Protein AF-A0A3L7XS50-F1 (afdb_monomer_lite)

Sequence (222 aa):
MFGTPTCVPEECAELVPALRTGHAAILEALQAAGLAAPPYPQQLPAGNPEGTAAARAFVMQGVLKYHGLADWDWRTAYLPSISLNNDAAQTLTWVQFDPRLAADEVTIGGVPASGREQERVVRCLQFVREQAHITSRARVLTRNQLNGSPADGSAKGLGTSASGSAALAMAALTAAFGPQLGAHPRLLTCTARLLAGSGCRSAAGGLALWLSYPGIAHADSY

Structure (mmCIF, N/CA/C/O backbone):
data_AF-A0A3L7XS50-F1
#
_entry.id   AF-A0A3L7XS50-F1
#
loop_
_atom_site.group_PDB
_atom_site.id
_atom_site.type_symbol
_atom_site.label_atom_id
_atom_site.label_alt_id
_atom_site.label_comp_id
_atom_site.label_asym_id
_atom_site.label_entity_id
_atom_site.label_seq_id
_atom_site.pdbx_PDB_ins_code
_atom_site.Cartn_x
_atom_site.Cartn_y
_atom_site.Cartn_z
_atom_site.occupancy
_atom_site.B_iso_or_equiv
_atom_site.auth_seq_id
_atom_site.auth_comp_id
_atom_site.auth_asym_id
_atom_site.auth_atom_id
_atom_site.pdbx_PDB_model_num
ATOM 1 N N . MET A 1 1 ? 8.428 -17.212 2.146 1.00 52.62 1 MET A N 1
ATOM 2 C CA . MET A 1 1 ? 7.212 -16.696 1.475 1.00 52.62 1 MET A CA 1
ATOM 3 C C . MET A 1 1 ? 7.468 -15.392 0.707 1.00 52.62 1 MET A C 1
ATOM 5 O O . MET A 1 1 ? 6.907 -15.229 -0.362 1.00 52.62 1 MET A O 1
ATOM 9 N N . PHE A 1 2 ? 8.337 -14.489 1.187 1.00 61.31 2 PHE A N 1
ATOM 10 C CA . PHE A 1 2 ? 8.569 -13.159 0.585 1.00 61.31 2 PHE A CA 1
ATOM 11 C C . PHE A 1 2 ? 9.098 -13.135 -0.861 1.00 61.31 2 PHE A C 1
ATOM 13 O O . PHE A 1 2 ? 8.760 -12.226 -1.614 1.00 61.31 2 PHE A O 1
ATOM 20 N N . GLY A 1 3 ? 9.908 -14.127 -1.244 1.00 63.16 3 GLY A N 1
ATOM 21 C CA . GLY A 1 3 ? 10.519 -14.231 -2.577 1.00 63.16 3 GLY A CA 1
ATOM 22 C C . GLY A 1 3 ? 9.772 -15.139 -3.557 1.00 63.16 3 GLY A C 1
ATOM 23 O O . GLY A 1 3 ? 10.318 -15.463 -4.606 1.00 63.16 3 GLY A O 1
ATOM 24 N N . THR A 1 4 ? 8.566 -15.607 -3.219 1.00 74.38 4 THR A N 1
ATOM 25 C CA . THR A 1 4 ? 7.801 -16.481 -4.116 1.00 74.38 4 THR A CA 1
ATOM 26 C C . THR A 1 4 ? 7.315 -15.670 -5.328 1.00 74.38 4 THR A C 1
ATOM 28 O O . THR A 1 4 ? 6.664 -14.637 -5.130 1.00 74.38 4 THR A O 1
ATOM 31 N N . PRO A 1 5 ? 7.630 -16.098 -6.568 1.00 82.00 5 PRO A N 1
ATOM 32 C CA . PRO A 1 5 ? 7.114 -15.470 -7.781 1.00 82.00 5 PRO A CA 1
ATOM 33 C C . PRO A 1 5 ? 5.586 -15.417 -7.782 1.00 82.00 5 PRO A C 1
ATOM 35 O O . PRO A 1 5 ? 4.925 -16.337 -7.298 1.00 82.00 5 PRO A O 1
ATOM 38 N N . THR A 1 6 ? 5.035 -14.338 -8.333 1.00 91.06 6 THR A N 1
ATOM 39 C CA . THR A 1 6 ? 3.587 -14.220 -8.557 1.00 91.06 6 THR A CA 1
ATOM 40 C C . THR A 1 6 ? 3.155 -14.994 -9.805 1.00 91.06 6 THR A C 1
ATOM 42 O O . THR A 1 6 ? 3.984 -15.597 -10.493 1.00 91.06 6 THR A O 1
ATOM 45 N N . CYS A 1 7 ? 1.856 -15.016 -10.095 1.00 90.88 7 CYS A N 1
ATOM 46 C CA . CYS A 1 7 ? 1.330 -15.658 -11.291 1.00 90.88 7 CYS A CA 1
ATOM 47 C C . CYS A 1 7 ? 1.870 -15.000 -12.575 1.00 90.88 7 CYS A C 1
ATOM 49 O O . CYS A 1 7 ? 2.076 -13.783 -12.646 1.00 90.88 7 CYS A O 1
ATOM 51 N N . VAL A 1 8 ? 2.076 -15.821 -13.606 1.00 92.69 8 VAL A N 1
ATOM 52 C CA . VAL A 1 8 ? 2.338 -15.383 -14.979 1.00 92.69 8 VAL A CA 1
ATOM 53 C C . VAL A 1 8 ? 1.129 -15.792 -15.821 1.00 92.69 8 VAL A C 1
ATOM 55 O O . VAL A 1 8 ? 0.928 -16.993 -16.001 1.00 92.69 8 VAL A O 1
ATOM 58 N N . PRO A 1 9 ? 0.330 -14.840 -16.335 1.00 92.00 9 PRO A N 1
ATOM 59 C CA . PRO A 1 9 ? -0.713 -15.139 -17.312 1.00 92.00 9 PRO A CA 1
ATOM 60 C C . PRO A 1 9 ? -0.104 -15.803 -18.547 1.00 92.00 9 PRO A C 1
ATOM 62 O O . PRO A 1 9 ? 0.931 -15.348 -19.046 1.00 92.00 9 PRO A O 1
ATOM 65 N N . GLU A 1 10 ? -0.730 -16.878 -19.020 1.00 91.81 10 GLU A N 1
ATOM 66 C CA . GLU A 1 10 ? -0.222 -17.710 -20.115 1.00 91.81 10 GLU A CA 1
ATOM 67 C C . GLU A 1 10 ? 0.015 -16.877 -21.381 1.00 91.81 10 GLU A C 1
ATOM 69 O O . GLU A 1 10 ? 1.072 -16.969 -22.004 1.00 91.81 10 GLU A O 1
ATOM 74 N N . GLU A 1 11 ? -0.901 -15.952 -21.674 1.00 89.94 11 GLU A N 1
ATOM 75 C CA . GLU A 1 11 ? -0.835 -15.039 -22.815 1.00 89.94 11 GLU A CA 1
ATOM 76 C C . GLU A 1 11 ? 0.380 -14.093 -22.805 1.00 89.94 11 GLU A C 1
ATOM 78 O O . GLU A 1 11 ? 0.722 -13.510 -23.832 1.00 89.94 11 GLU A O 1
ATOM 83 N N . CYS A 1 12 ? 1.037 -13.918 -21.655 1.00 89.38 12 CYS A N 1
ATOM 84 C CA . CYS A 1 12 ? 2.185 -13.027 -21.497 1.00 89.38 12 CYS A CA 1
ATOM 85 C C . CYS A 1 12 ? 3.507 -13.772 -21.281 1.00 89.38 12 CYS A C 1
ATOM 87 O O . CYS A 1 12 ? 4.544 -13.115 -21.165 1.00 89.38 12 CYS A O 1
ATOM 89 N N . ALA A 1 13 ? 3.502 -15.108 -21.218 1.00 92.50 13 ALA A N 1
ATOM 90 C CA . ALA A 1 13 ? 4.673 -15.901 -20.842 1.00 92.50 13 ALA A CA 1
ATOM 91 C C . ALA A 1 13 ? 5.896 -15.627 -21.737 1.00 92.50 13 ALA A C 1
ATOM 93 O O . ALA A 1 13 ? 7.013 -15.495 -21.234 1.00 92.50 13 ALA A O 1
ATOM 94 N N . GLU A 1 14 ? 5.683 -15.448 -23.043 1.00 95.19 14 GLU A N 1
ATOM 95 C CA . GLU A 1 14 ? 6.750 -15.167 -24.015 1.00 95.19 14 GLU A CA 1
ATOM 96 C C . GLU A 1 14 ? 7.391 -13.778 -23.843 1.00 95.19 14 GLU A C 1
ATOM 98 O O . GLU A 1 14 ? 8.556 -13.583 -24.186 1.00 95.19 14 GLU A O 1
ATOM 103 N N . LEU A 1 15 ? 6.667 -12.810 -23.268 1.00 92.88 15 LEU A N 1
ATOM 104 C CA . LEU A 1 15 ? 7.164 -11.444 -23.046 1.00 92.88 15 LEU A CA 1
ATOM 105 C C . LEU A 1 15 ? 8.021 -11.334 -21.781 1.00 92.88 15 LEU A C 1
ATOM 107 O O . LEU A 1 15 ? 8.833 -10.414 -21.645 1.00 92.88 15 LEU A O 1
ATOM 111 N N . VAL A 1 16 ? 7.849 -12.263 -20.839 1.00 94.88 16 VAL A N 1
ATOM 112 C CA . VAL A 1 16 ? 8.473 -12.207 -19.514 1.00 94.88 16 VAL A CA 1
ATOM 113 C C . VAL A 1 16 ? 10.006 -12.117 -19.564 1.00 94.88 16 VAL A C 1
ATOM 115 O O . VAL A 1 16 ? 10.542 -11.291 -18.824 1.00 94.88 16 VAL A O 1
ATOM 118 N N . PRO A 1 17 ? 10.746 -12.874 -20.402 1.00 96.69 17 PRO A N 1
ATOM 119 C CA . PRO A 1 17 ? 12.200 -12.727 -20.494 1.00 96.69 17 PRO A CA 1
ATOM 120 C C . PRO A 1 17 ? 12.638 -11.295 -20.832 1.00 96.69 17 PRO A C 1
ATOM 122 O O . PRO A 1 17 ? 13.479 -10.734 -20.131 1.00 96.69 17 PRO A O 1
ATOM 125 N N . ALA A 1 18 ? 12.009 -10.666 -21.831 1.00 96.88 18 ALA A N 1
ATOM 126 C CA . ALA A 1 18 ? 12.317 -9.292 -22.226 1.00 96.88 18 ALA A CA 1
ATOM 127 C C . ALA A 1 18 ? 11.968 -8.281 -21.119 1.00 96.88 18 ALA A C 1
ATOM 129 O O . ALA A 1 18 ? 12.746 -7.366 -20.840 1.00 96.88 18 ALA A O 1
ATOM 130 N N . LEU A 1 19 ? 10.833 -8.472 -20.437 1.00 96.25 19 LEU A N 1
ATOM 131 C CA . LEU A 1 19 ? 10.428 -7.627 -19.310 1.00 96.25 19 LEU A CA 1
ATOM 132 C C . LEU A 1 19 ? 11.388 -7.746 -18.117 1.00 96.25 19 LEU A C 1
ATOM 134 O O . LEU A 1 19 ? 11.694 -6.735 -17.486 1.00 96.25 19 LEU A O 1
ATOM 138 N N . ARG A 1 20 ? 11.916 -8.945 -17.832 1.00 96.25 20 ARG A N 1
ATOM 139 C CA . ARG A 1 20 ? 12.948 -9.141 -16.798 1.00 96.25 20 ARG A CA 1
ATOM 140 C C . ARG A 1 20 ? 14.247 -8.424 -17.155 1.00 96.25 20 ARG A C 1
ATOM 142 O O . ARG A 1 20 ? 14.822 -7.770 -16.289 1.00 96.25 20 ARG A O 1
ATOM 149 N N . THR A 1 21 ? 14.686 -8.499 -18.413 1.00 97.75 21 THR A N 1
ATOM 150 C CA . THR A 1 21 ? 15.859 -7.750 -18.890 1.00 97.75 21 THR A CA 1
ATOM 151 C C . THR A 1 21 ? 15.653 -6.243 -18.729 1.00 97.75 21 THR A C 1
ATOM 153 O O . THR A 1 21 ? 16.515 -5.565 -18.173 1.00 97.75 21 THR A O 1
ATOM 156 N N . GLY A 1 22 ? 14.490 -5.721 -19.133 1.00 97.50 22 GLY A N 1
ATOM 157 C CA . GLY A 1 22 ? 14.147 -4.310 -18.943 1.00 97.50 22 GLY A CA 1
ATOM 158 C C . GLY A 1 22 ? 14.106 -3.899 -17.468 1.00 97.50 22 GLY A C 1
ATOM 159 O O . GLY A 1 22 ? 14.628 -2.850 -17.103 1.00 97.50 22 GLY A O 1
ATOM 160 N N . HIS A 1 23 ? 13.548 -4.743 -16.599 1.00 96.88 23 HIS A N 1
ATOM 161 C CA . HIS A 1 23 ? 13.536 -4.516 -15.154 1.00 96.88 23 HIS A CA 1
ATOM 162 C C . HIS A 1 23 ? 14.953 -4.431 -14.565 1.00 96.88 23 HIS A C 1
ATOM 164 O O . HIS A 1 23 ? 15.234 -3.513 -13.797 1.00 96.88 23 HIS A O 1
ATOM 170 N N . ALA A 1 24 ? 15.855 -5.341 -14.948 1.00 96.94 24 ALA A N 1
ATOM 171 C CA . ALA A 1 24 ? 17.248 -5.310 -14.504 1.00 96.94 24 ALA A CA 1
ATOM 172 C C . ALA A 1 24 ? 17.962 -4.022 -14.951 1.00 96.94 24 ALA A C 1
ATOM 174 O O . ALA A 1 24 ? 18.617 -3.378 -14.135 1.00 96.94 24 ALA A O 1
ATOM 175 N N . ALA A 1 25 ? 17.755 -3.595 -16.201 1.00 97.75 25 ALA A N 1
ATOM 176 C CA . ALA A 1 25 ? 18.313 -2.345 -16.716 1.00 97.75 25 ALA A CA 1
ATOM 177 C C . ALA A 1 25 ? 17.786 -1.107 -15.964 1.00 97.75 25 ALA A C 1
ATOM 179 O O . ALA A 1 25 ? 18.542 -0.179 -15.682 1.00 97.75 25 ALA A O 1
ATOM 180 N N . ILE A 1 26 ? 16.499 -1.094 -15.590 1.00 96.50 26 ILE A N 1
ATOM 181 C CA . ILE A 1 26 ? 15.924 -0.026 -14.757 1.00 96.50 26 ILE A CA 1
ATOM 182 C C . ILE A 1 26 ? 16.601 0.005 -13.382 1.00 96.50 26 ILE A C 1
ATOM 184 O O . ILE A 1 26 ? 16.973 1.080 -12.916 1.00 96.50 26 ILE A O 1
ATOM 188 N N . LEU A 1 27 ? 16.772 -1.149 -12.730 1.00 95.75 27 LEU A N 1
ATOM 189 C CA . LEU A 1 27 ? 17.430 -1.225 -11.423 1.00 95.75 27 LEU A CA 1
ATOM 190 C C . LEU A 1 27 ? 18.886 -0.753 -11.478 1.00 95.75 27 LEU A C 1
ATOM 192 O O . LEU A 1 27 ? 19.305 0.006 -10.606 1.00 95.75 27 LEU A O 1
ATOM 196 N N . GLU A 1 28 ? 19.631 -1.151 -12.509 1.00 96.38 28 GLU A N 1
ATOM 197 C CA . GLU A 1 28 ? 21.007 -0.703 -12.732 1.00 96.38 28 GLU A CA 1
ATOM 198 C C . GLU A 1 28 ? 21.074 0.820 -12.918 1.00 96.38 28 GLU A C 1
ATOM 200 O O . GLU A 1 28 ? 21.876 1.489 -12.266 1.00 96.38 28 GLU A O 1
ATOM 205 N N . ALA A 1 29 ? 20.175 1.392 -13.727 1.00 96.81 29 ALA A N 1
ATOM 206 C CA . ALA A 1 29 ? 20.100 2.836 -13.936 1.00 96.81 29 ALA A CA 1
ATOM 207 C C . ALA A 1 29 ? 19.758 3.600 -12.644 1.00 96.81 29 ALA A C 1
ATOM 209 O O . ALA A 1 29 ? 20.367 4.629 -12.349 1.00 96.81 29 ALA A O 1
ATOM 210 N N . LEU A 1 30 ? 18.813 3.090 -11.846 1.00 95.31 30 LEU A N 1
ATOM 211 C CA . LEU A 1 30 ? 18.472 3.669 -10.544 1.00 95.31 30 LEU A CA 1
ATOM 212 C C . LEU A 1 30 ? 19.658 3.604 -9.576 1.00 95.31 30 LEU A C 1
ATOM 214 O O . LEU A 1 30 ? 19.948 4.589 -8.899 1.00 95.31 30 LEU A O 1
ATOM 218 N N . GLN A 1 31 ? 20.371 2.478 -9.532 1.00 94.62 31 GLN A N 1
ATOM 219 C CA . GLN A 1 31 ? 21.550 2.312 -8.686 1.00 94.62 31 GLN A CA 1
ATOM 220 C C . GLN A 1 31 ? 22.682 3.259 -9.097 1.00 94.62 31 GLN A C 1
ATOM 222 O O . GLN A 1 31 ? 23.259 3.918 -8.233 1.00 94.62 31 GLN A O 1
ATOM 227 N N . ALA A 1 32 ? 22.960 3.380 -10.398 1.00 96.75 32 ALA A N 1
ATOM 228 C CA . ALA A 1 32 ? 23.942 4.323 -10.930 1.00 96.75 32 ALA A CA 1
ATOM 229 C C . ALA A 1 32 ? 23.587 5.785 -10.597 1.00 96.75 32 ALA A C 1
ATOM 231 O O . ALA A 1 32 ? 24.478 6.606 -10.389 1.00 96.75 32 ALA A O 1
ATOM 232 N N . ALA A 1 33 ? 22.292 6.098 -10.486 1.00 96.25 33 ALA A N 1
ATOM 233 C CA . ALA A 1 33 ? 21.787 7.403 -10.064 1.00 96.25 33 ALA A CA 1
ATOM 234 C C . ALA A 1 33 ? 21.706 7.591 -8.532 1.00 96.25 33 ALA A C 1
ATOM 236 O O . ALA A 1 33 ? 21.259 8.640 -8.071 1.00 96.25 33 ALA A O 1
ATOM 237 N N . GLY A 1 34 ? 22.100 6.596 -7.726 1.00 95.19 34 GLY A N 1
ATOM 238 C CA . GLY A 1 34 ? 22.014 6.655 -6.261 1.00 95.19 34 GLY A CA 1
ATOM 239 C C . GLY A 1 34 ? 20.591 6.523 -5.695 1.00 95.19 34 GLY A C 1
ATOM 240 O O . GLY A 1 34 ? 20.356 6.842 -4.532 1.00 95.19 34 GLY A O 1
ATOM 241 N N . LEU A 1 35 ? 19.634 6.043 -6.493 1.00 91.06 35 LEU A N 1
ATOM 242 C CA . LEU A 1 35 ? 18.220 5.886 -6.141 1.00 91.06 35 LEU A CA 1
ATOM 243 C C . LEU A 1 35 ? 17.914 4.438 -5.723 1.00 91.06 35 LEU A C 1
ATOM 245 O O . LEU A 1 35 ? 17.183 3.716 -6.400 1.00 91.06 35 LEU A O 1
ATOM 249 N N . ALA A 1 36 ? 18.481 3.994 -4.600 1.00 85.19 36 ALA A N 1
ATOM 250 C CA . ALA A 1 36 ? 18.274 2.640 -4.082 1.00 85.19 36 ALA A CA 1
ATOM 251 C C . ALA A 1 36 ? 17.309 2.616 -2.883 1.00 85.19 36 ALA A C 1
ATOM 253 O O . ALA A 1 36 ? 17.494 3.333 -1.902 1.00 85.19 36 ALA A O 1
ATOM 254 N N . ALA A 1 37 ? 16.298 1.741 -2.933 1.00 86.06 37 ALA A N 1
ATOM 255 C CA . ALA A 1 37 ? 15.422 1.465 -1.794 1.00 86.06 37 ALA A CA 1
ATOM 256 C C . ALA A 1 37 ? 16.010 0.348 -0.910 1.00 86.06 37 ALA A C 1
ATOM 258 O O . ALA A 1 37 ? 16.492 -0.651 -1.467 1.00 86.06 37 ALA A O 1
ATOM 259 N N . PRO A 1 38 ? 15.905 0.443 0.434 1.00 92.31 38 PRO A N 1
ATOM 260 C CA . PRO A 1 38 ? 16.377 -0.606 1.339 1.00 92.31 38 PRO A CA 1
ATOM 261 C C . PRO A 1 38 ? 15.694 -1.941 1.017 1.00 92.31 38 PRO A C 1
ATOM 263 O O . PRO A 1 38 ? 14.547 -1.926 0.561 1.00 92.31 38 PRO A O 1
ATOM 266 N N . PRO A 1 39 ? 16.365 -3.087 1.221 1.00 94.25 39 PRO A N 1
ATOM 267 C CA . PRO A 1 39 ? 15.800 -4.396 0.907 1.00 94.25 39 PRO A CA 1
ATOM 268 C C . PRO A 1 39 ? 14.514 -4.660 1.696 1.00 94.25 39 PRO A C 1
ATOM 270 O O . PRO A 1 39 ? 14.271 -4.069 2.747 1.00 94.25 39 PRO A O 1
ATOM 273 N N . TYR A 1 40 ? 13.676 -5.563 1.187 1.00 95.50 40 TYR A N 1
ATOM 274 C CA . TYR A 1 40 ? 12.473 -5.975 1.906 1.00 95.50 40 TYR A CA 1
ATOM 275 C C . TYR A 1 40 ? 12.871 -6.701 3.210 1.00 95.50 40 TYR A C 1
ATOM 277 O O . TYR A 1 40 ? 13.767 -7.557 3.156 1.00 95.50 40 TYR A O 1
ATOM 285 N N . PRO A 1 41 ? 12.240 -6.400 4.365 1.00 94.69 41 PRO A N 1
ATOM 286 C CA . PRO A 1 41 ? 12.579 -7.041 5.634 1.00 94.69 41 PRO A CA 1
ATOM 287 C C . PRO A 1 41 ? 12.438 -8.563 5.556 1.00 94.69 41 PRO A C 1
ATOM 289 O O . PRO A 1 41 ? 11.399 -9.075 5.152 1.00 94.69 41 PRO A O 1
ATOM 292 N N . GLN A 1 42 ? 13.476 -9.297 5.955 1.00 91.56 42 GLN A N 1
ATOM 293 C CA . GLN A 1 42 ? 13.441 -10.768 5.961 1.00 91.56 42 GLN A CA 1
ATOM 294 C C . GLN A 1 42 ? 12.747 -11.339 7.202 1.00 91.56 42 GLN A C 1
ATOM 296 O O . GLN A 1 42 ? 12.319 -12.491 7.202 1.00 91.56 42 GLN A O 1
ATOM 301 N N . GLN A 1 43 ? 12.658 -10.537 8.262 1.00 91.31 43 GLN A N 1
ATOM 302 C CA . GLN A 1 43 ? 12.044 -10.884 9.536 1.00 91.31 43 GLN A CA 1
ATOM 303 C C . GLN A 1 43 ? 11.292 -9.664 10.062 1.00 91.31 43 GLN A C 1
ATOM 305 O O . GLN A 1 43 ? 11.757 -8.531 9.918 1.00 91.31 43 GLN A O 1
ATOM 310 N N . LEU A 1 44 ? 10.140 -9.911 10.675 1.00 95.31 44 LEU A N 1
ATOM 311 C CA . LEU A 1 44 ? 9.333 -8.908 11.357 1.00 95.31 44 LEU A CA 1
ATOM 312 C C . LEU A 1 44 ? 9.125 -9.364 12.807 1.00 95.31 44 LEU A C 1
ATOM 314 O O . LEU A 1 44 ? 9.051 -10.571 13.055 1.00 95.31 44 LEU A O 1
ATOM 318 N N . PRO A 1 45 ? 9.083 -8.437 13.776 1.00 95.25 45 PRO A N 1
ATOM 319 C CA . PRO A 1 45 ? 8.775 -8.786 15.156 1.00 95.25 45 PRO A CA 1
ATOM 320 C C . PRO A 1 45 ? 7.321 -9.264 15.272 1.00 95.25 45 PRO A C 1
ATOM 322 O O . PRO A 1 45 ? 6.497 -8.978 14.405 1.00 95.25 45 PRO A O 1
ATOM 325 N N . ALA A 1 46 ? 6.985 -9.940 16.372 1.00 95.19 46 ALA A N 1
ATOM 326 C CA . ALA A 1 46 ? 5.584 -10.183 16.707 1.00 95.19 46 ALA A CA 1
ATOM 327 C C . ALA A 1 46 ? 4.840 -8.842 16.820 1.00 95.19 46 ALA A C 1
ATOM 329 O O . ALA A 1 46 ? 5.360 -7.883 17.398 1.00 95.19 46 ALA A O 1
ATOM 330 N N . GLY A 1 47 ? 3.646 -8.769 16.239 1.00 97.25 47 GLY A N 1
ATOM 331 C CA . GLY A 1 47 ? 2.866 -7.540 16.230 1.00 97.25 47 GLY A CA 1
ATOM 332 C C . GLY A 1 47 ? 2.063 -7.327 17.509 1.00 97.25 47 GLY A C 1
ATOM 333 O O . GLY A 1 47 ? 1.797 -8.252 18.274 1.00 97.25 47 GLY A O 1
ATOM 334 N N . ASN A 1 48 ? 1.640 -6.085 17.718 1.00 98.25 48 ASN A N 1
ATOM 335 C CA . ASN A 1 48 ? 0.749 -5.699 18.800 1.00 98.25 48 ASN A CA 1
ATOM 336 C C . ASN A 1 48 ? -0.713 -6.039 18.434 1.00 98.25 48 ASN A C 1
ATOM 338 O O . ASN A 1 48 ? -1.277 -5.387 17.548 1.00 98.25 48 ASN A O 1
ATOM 342 N N . PRO A 1 49 ? -1.364 -7.006 19.113 1.00 98.19 49 PRO A N 1
ATOM 343 C CA . PRO A 1 49 ? -2.737 -7.395 18.802 1.00 98.19 49 PRO A CA 1
ATOM 344 C C . PRO A 1 49 ? -3.778 -6.337 19.201 1.00 98.19 49 PRO A C 1
ATOM 346 O O . PRO A 1 49 ? -4.931 -6.464 18.798 1.00 98.19 49 PRO A O 1
ATOM 349 N N . GLU A 1 50 ? -3.383 -5.309 19.955 1.00 98.62 50 GLU A N 1
ATOM 350 C CA . GLU A 1 50 ? -4.219 -4.195 20.428 1.00 98.62 50 GLU A CA 1
ATOM 351 C C . GLU A 1 50 ? -3.719 -2.833 19.906 1.00 98.62 50 GLU A C 1
ATOM 353 O O . GLU A 1 50 ? -4.087 -1.765 20.404 1.00 98.62 50 GLU A O 1
ATOM 358 N N . GLY A 1 51 ? -2.822 -2.859 18.915 1.00 98.62 51 GLY A N 1
ATOM 359 C CA . GLY A 1 51 ? -2.166 -1.672 18.391 1.00 98.62 51 GLY A CA 1
ATOM 360 C C . GLY A 1 51 ? -3.121 -0.706 17.695 1.00 98.62 51 GLY A C 1
ATOM 361 O O . GLY A 1 51 ? -4.105 -1.108 17.071 1.00 98.62 51 GLY A O 1
ATOM 362 N N . THR A 1 52 ? -2.807 0.587 17.769 1.00 98.81 52 THR A N 1
ATOM 363 C CA . THR A 1 52 ? -3.608 1.664 17.176 1.00 98.81 52 THR A CA 1
ATOM 364 C C . THR A 1 52 ? -2.713 2.699 16.514 1.00 98.81 52 THR A C 1
ATOM 366 O O . THR A 1 52 ? -1.675 3.076 17.060 1.00 98.81 52 THR A O 1
ATOM 369 N N . ALA A 1 53 ? -3.099 3.155 15.327 1.00 98.88 53 ALA A N 1
ATOM 370 C CA . ALA A 1 53 ? -2.382 4.201 14.614 1.00 98.88 53 ALA A CA 1
ATOM 371 C C . ALA A 1 53 ? -3.284 4.914 13.606 1.00 98.88 53 ALA A C 1
ATOM 373 O O . ALA A 1 53 ? -4.275 4.369 13.118 1.00 98.88 53 ALA A O 1
ATOM 374 N N . ALA A 1 54 ? -2.904 6.141 13.259 1.00 98.69 54 ALA A N 1
ATOM 375 C CA . ALA A 1 54 ? -3.490 6.884 12.156 1.00 98.69 54 ALA A CA 1
ATOM 376 C C . ALA A 1 54 ? -2.402 7.301 11.169 1.00 98.69 54 ALA A C 1
ATOM 378 O O . ALA A 1 54 ? -1.277 7.605 11.562 1.00 98.69 54 ALA A O 1
ATOM 379 N N . ALA A 1 55 ? -2.755 7.345 9.890 1.00 98.56 55 ALA A N 1
ATOM 380 C CA . ALA A 1 55 ? -1.869 7.782 8.829 1.00 98.56 55 ALA A CA 1
ATOM 381 C C . ALA A 1 55 ? -2.603 8.655 7.814 1.00 98.56 55 ALA A C 1
ATOM 383 O O . ALA A 1 55 ? -3.822 8.572 7.624 1.00 98.56 55 ALA A O 1
ATOM 384 N N . ARG A 1 56 ? -1.810 9.485 7.138 1.00 97.44 56 ARG A N 1
ATOM 385 C CA . ARG A 1 56 ? -2.229 10.327 6.025 1.00 97.44 56 ARG A CA 1
ATOM 386 C C . ARG A 1 56 ? -1.453 9.926 4.781 1.00 97.44 56 ARG A C 1
ATOM 388 O O . ARG A 1 56 ? -0.236 9.790 4.848 1.00 97.44 56 ARG A O 1
ATOM 395 N N . ALA A 1 57 ? -2.137 9.856 3.646 1.00 97.44 57 ALA A N 1
ATOM 396 C CA . ALA A 1 57 ? -1.488 9.779 2.343 1.00 97.44 57 ALA A CA 1
ATOM 397 C C . ALA A 1 57 ? -2.158 10.708 1.330 1.00 97.44 57 ALA A C 1
ATOM 399 O O . ALA A 1 57 ? -3.337 11.043 1.455 1.00 97.44 57 ALA A O 1
ATOM 400 N N . PHE A 1 58 ? -1.388 11.109 0.325 1.00 96.12 58 PHE A N 1
ATOM 401 C CA . PHE A 1 58 ? -1.797 12.049 -0.714 1.00 96.12 58 PHE A CA 1
ATOM 402 C C . PHE A 1 58 ? -2.124 11.331 -2.016 1.00 96.12 58 PHE A C 1
ATOM 404 O O . PHE A 1 58 ? -1.595 10.251 -2.295 1.00 96.12 58 PHE A O 1
ATOM 411 N N . VAL A 1 59 ? -3.010 11.917 -2.815 1.00 95.81 59 VAL A N 1
ATOM 412 C CA . VAL A 1 59 ? -3.345 11.358 -4.125 1.00 95.81 59 VAL A CA 1
ATOM 413 C C . VAL A 1 59 ? -2.171 11.447 -5.103 1.00 95.81 59 VAL A C 1
ATOM 415 O O . VAL A 1 59 ? -1.192 12.157 -4.879 1.00 95.81 59 VAL A O 1
ATOM 418 N N . MET A 1 60 ? -2.267 10.700 -6.204 1.00 95.31 60 MET A N 1
ATOM 419 C CA . MET A 1 60 ? -1.257 10.677 -7.260 1.00 95.31 60 MET A CA 1
ATOM 420 C C . MET A 1 60 ? -1.899 10.679 -8.643 1.00 95.31 60 MET A C 1
ATOM 422 O O . MET A 1 60 ? -2.997 10.147 -8.825 1.00 95.31 60 MET A O 1
ATOM 426 N N . GLN A 1 61 ? -1.177 11.236 -9.615 1.00 94.50 61 GLN A N 1
ATOM 427 C CA . GLN A 1 61 ? -1.544 11.244 -11.025 1.00 94.50 61 GLN A CA 1
ATOM 428 C C . GLN A 1 61 ? -0.536 10.431 -11.837 1.00 94.50 61 GLN A C 1
ATOM 430 O O . GLN A 1 61 ? 0.670 10.657 -11.757 1.00 94.50 61 GLN A O 1
ATOM 435 N N . GLY A 1 62 ? -1.025 9.476 -12.630 1.00 93.69 62 GLY A N 1
ATOM 436 C CA . GLY A 1 62 ? -0.178 8.651 -13.493 1.00 93.69 62 GLY A CA 1
ATOM 437 C C . GLY A 1 62 ? 0.403 9.446 -14.664 1.00 93.69 62 GLY A C 1
ATOM 438 O O . GLY A 1 62 ? -0.353 10.025 -15.439 1.00 93.69 62 GLY A O 1
ATOM 439 N N . VAL A 1 63 ? 1.728 9.415 -14.802 1.00 96.00 63 VAL A N 1
ATOM 440 C CA . VAL A 1 63 ? 2.489 9.926 -15.954 1.00 96.00 63 VAL A CA 1
ATOM 441 C C . VAL A 1 63 ? 2.669 8.809 -16.983 1.00 96.00 63 VAL A C 1
ATOM 443 O O . VAL A 1 63 ? 2.297 8.961 -18.141 1.00 96.00 63 VAL A O 1
ATOM 446 N N . LEU A 1 64 ? 3.153 7.648 -16.529 1.00 96.69 64 LEU A N 1
ATOM 447 C CA . LEU A 1 64 ? 3.198 6.402 -17.296 1.00 96.69 64 LEU A CA 1
ATOM 448 C C . LEU A 1 64 ? 2.224 5.412 -16.655 1.00 96.69 64 LEU A C 1
ATOM 450 O O . LEU A 1 64 ? 2.292 5.171 -15.450 1.00 96.69 64 LEU A O 1
ATOM 454 N N . LYS A 1 65 ? 1.294 4.856 -17.434 1.00 91.88 65 LYS A N 1
ATOM 455 C CA . LYS A 1 65 ? 0.226 3.981 -16.922 1.00 91.88 65 LYS A CA 1
ATOM 456 C C . LYS A 1 65 ? 0.694 2.525 -16.831 1.00 91.88 65 LYS A C 1
ATOM 458 O O . LYS A 1 65 ? 1.465 2.071 -17.658 1.00 91.88 65 LYS A O 1
ATOM 463 N N . TYR A 1 66 ? 0.169 1.786 -15.851 1.00 88.00 66 TYR A N 1
ATOM 464 C CA . TYR A 1 66 ? 0.536 0.379 -15.603 1.00 88.00 66 TYR A CA 1
ATOM 465 C C . TYR A 1 66 ? -0.274 -0.649 -16.419 1.00 88.00 66 TYR A C 1
ATOM 467 O O . TYR A 1 66 ? 0.009 -1.836 -16.348 1.00 88.00 66 TYR A O 1
ATOM 475 N N . HIS A 1 67 ? -1.303 -0.207 -17.157 1.00 87.12 67 HIS A N 1
ATOM 476 C CA . HIS A 1 67 ? -2.090 -1.015 -18.107 1.00 87.12 67 HIS A CA 1
ATOM 477 C C . HIS A 1 67 ? -2.635 -2.371 -17.600 1.00 87.12 67 HIS A C 1
ATOM 479 O O . HIS A 1 67 ? -2.767 -3.314 -18.369 1.00 87.12 67 HIS A O 1
ATOM 485 N N . GLY A 1 68 ? -3.051 -2.452 -16.332 1.00 92.00 68 GLY A N 1
ATOM 486 C CA . GLY A 1 68 ? -3.742 -3.629 -15.784 1.00 92.00 68 GLY A CA 1
ATOM 487 C C . GLY A 1 68 ? -2.871 -4.502 -14.880 1.00 92.00 68 GLY A C 1
ATOM 488 O O . GLY A 1 68 ? -1.680 -4.254 -14.703 1.00 92.00 68 GLY A O 1
ATOM 489 N N . LEU A 1 69 ? -3.500 -5.490 -14.243 1.00 95.31 69 LEU A N 1
ATOM 490 C CA . LEU A 1 69 ? -2.850 -6.384 -13.281 1.00 95.31 69 LEU A CA 1
ATOM 491 C C . LEU A 1 69 ? -2.578 -7.746 -13.923 1.00 95.31 69 LEU A C 1
ATOM 493 O O . LEU A 1 69 ? -3.483 -8.310 -14.533 1.00 95.31 69 LEU A O 1
ATOM 497 N N . ALA A 1 70 ? -1.355 -8.244 -13.751 1.00 95.25 70 ALA A N 1
ATOM 498 C CA . ALA A 1 70 ? -0.934 -9.582 -14.160 1.00 95.25 70 ALA A CA 1
ATOM 499 C C . ALA A 1 70 ? -1.315 -10.636 -13.110 1.00 95.25 70 ALA A C 1
ATOM 501 O O . ALA A 1 70 ? -1.712 -11.742 -13.451 1.00 95.25 70 ALA A O 1
ATOM 502 N N . ASP A 1 71 ? -1.256 -10.273 -11.829 1.00 95.56 71 ASP A N 1
ATOM 503 C CA . ASP A 1 71 ? -1.714 -11.108 -10.721 1.00 95.56 71 ASP A CA 1
ATOM 504 C C . ASP A 1 71 ? -2.697 -10.288 -9.880 1.00 95.56 71 ASP A C 1
ATOM 506 O O . ASP A 1 71 ? -2.346 -9.231 -9.352 1.00 95.56 71 ASP A O 1
ATOM 510 N N . TRP A 1 72 ? -3.947 -10.736 -9.771 1.00 93.31 72 TRP A N 1
ATOM 511 C CA . TRP A 1 72 ? -4.978 -10.031 -9.000 1.00 93.31 72 TRP A CA 1
ATOM 512 C C . TRP A 1 72 ? -4.848 -10.230 -7.495 1.00 93.31 72 TRP A C 1
ATOM 514 O O . TRP A 1 72 ? -5.351 -9.400 -6.730 1.00 93.31 72 TRP A O 1
ATOM 524 N N . ASP A 1 73 ? -4.159 -11.286 -7.076 1.00 92.69 73 ASP A N 1
ATOM 525 C CA . ASP A 1 73 ? -3.976 -11.610 -5.679 1.00 92.69 73 ASP A CA 1
ATOM 526 C C . ASP A 1 73 ? -2.887 -10.768 -5.030 1.00 92.69 73 ASP A C 1
ATOM 528 O O . ASP A 1 73 ? -3.086 -10.145 -3.981 1.00 92.69 73 ASP A O 1
ATOM 532 N N . TRP A 1 74 ? -1.753 -10.676 -5.710 1.00 95.50 74 TRP A N 1
ATOM 533 C CA . TRP A 1 74 ? -0.625 -9.850 -5.303 1.00 95.50 74 TRP A CA 1
ATOM 534 C C . TRP A 1 74 ? -0.649 -8.456 -5.914 1.00 95.50 74 TRP A C 1
ATOM 536 O O . TRP A 1 74 ? 0.177 -7.613 -5.548 1.00 95.50 74 TRP A O 1
ATOM 546 N N . ARG A 1 75 ? -1.585 -8.205 -6.834 1.00 96.31 75 ARG A N 1
ATOM 547 C CA . ARG A 1 75 ? -1.793 -6.931 -7.537 1.00 96.31 75 ARG A CA 1
ATOM 548 C C . ARG A 1 75 ? -0.531 -6.421 -8.214 1.00 96.31 75 ARG A C 1
ATOM 550 O O . ARG A 1 75 ? -0.275 -5.218 -8.205 1.00 96.31 75 ARG A O 1
ATOM 557 N N . THR A 1 76 ? 0.259 -7.333 -8.776 1.00 96.94 76 THR A N 1
ATOM 558 C CA . THR A 1 76 ? 1.387 -6.995 -9.650 1.00 96.94 76 THR A CA 1
ATOM 559 C C . THR A 1 76 ? 0.851 -6.604 -11.026 1.00 96.94 76 THR A C 1
ATOM 561 O O . THR A 1 76 ? -0.183 -7.106 -11.471 1.00 96.94 76 THR A O 1
ATOM 564 N N . ALA A 1 77 ? 1.493 -5.635 -11.672 1.00 96.69 77 ALA A N 1
ATOM 565 C CA . ALA A 1 77 ? 1.100 -5.134 -12.982 1.00 96.69 77 ALA A CA 1
ATOM 566 C C . ALA A 1 77 ? 1.871 -5.820 -14.106 1.00 96.69 77 ALA A C 1
ATOM 568 O O . ALA A 1 77 ? 2.946 -6.383 -13.904 1.00 96.69 77 ALA A O 1
ATOM 569 N N . TYR A 1 78 ? 1.326 -5.708 -15.315 1.00 95.81 78 TYR A N 1
ATOM 570 C CA . TYR A 1 78 ? 2.022 -6.132 -16.526 1.00 95.81 78 TYR A CA 1
ATOM 571 C C . TYR A 1 78 ? 3.281 -5.305 -16.795 1.00 95.81 78 TYR A C 1
ATOM 573 O O . TYR A 1 78 ? 4.268 -5.836 -17.294 1.00 95.81 78 TYR A O 1
ATOM 581 N N . LEU A 1 79 ? 3.241 -4.008 -16.480 1.00 95.94 79 LEU A N 1
ATOM 582 C CA . LEU A 1 79 ? 4.286 -3.053 -16.833 1.00 95.94 79 LEU A CA 1
ATOM 583 C C . LEU A 1 79 ? 4.610 -2.118 -15.660 1.00 95.94 79 LEU A C 1
ATOM 585 O O . LEU A 1 79 ? 3.728 -1.823 -14.839 1.00 95.94 79 LEU A O 1
ATOM 589 N N . PRO A 1 80 ? 5.848 -1.590 -15.596 1.00 97.00 80 PRO A N 1
ATOM 590 C CA . PRO A 1 80 ? 6.182 -0.526 -14.667 1.00 97.00 80 PRO A CA 1
ATOM 591 C C . PRO A 1 80 ? 5.399 0.752 -14.991 1.00 97.00 80 PRO A C 1
ATOM 593 O O . PRO A 1 80 ? 4.861 0.938 -16.082 1.00 97.00 80 PRO A O 1
ATOM 596 N N . SER A 1 81 ? 5.313 1.659 -14.022 1.00 97.94 81 SER A N 1
ATOM 597 C CA . SER A 1 81 ? 4.544 2.900 -14.182 1.00 97.94 81 SER A CA 1
ATOM 598 C C . SER A 1 81 ? 5.080 4.025 -13.322 1.00 97.94 81 SER A C 1
ATOM 600 O O . SER A 1 81 ? 5.672 3.782 -12.277 1.00 97.94 81 SER A O 1
ATOM 602 N N . ILE A 1 82 ? 4.829 5.260 -13.746 1.00 97.94 82 ILE A N 1
ATOM 603 C CA . ILE A 1 82 ? 5.333 6.470 -13.098 1.00 97.94 82 ILE A CA 1
ATOM 604 C C . ILE A 1 82 ? 4.149 7.344 -12.708 1.00 97.94 82 ILE A C 1
ATOM 606 O O . ILE A 1 82 ? 3.196 7.474 -13.479 1.00 97.94 82 ILE A O 1
ATOM 610 N N . SER A 1 83 ? 4.193 7.961 -11.532 1.00 97.31 83 SER A N 1
ATOM 611 C CA . SER A 1 83 ? 3.205 8.956 -11.111 1.00 97.31 83 SER A CA 1
ATOM 612 C C . SER A 1 83 ? 3.816 10.098 -10.317 1.00 97.31 83 SER A C 1
ATOM 614 O O . SER A 1 83 ? 4.892 9.953 -9.746 1.00 97.31 83 SER A O 1
ATOM 616 N N . LEU A 1 84 ? 3.073 11.198 -10.237 1.00 97.19 84 LEU A N 1
ATOM 617 C CA . LEU A 1 84 ? 3.365 12.343 -9.385 1.00 97.19 84 LEU A CA 1
ATOM 618 C C . LEU A 1 84 ? 2.318 12.438 -8.267 1.00 97.19 84 LEU A C 1
ATOM 620 O O . LEU A 1 84 ? 1.121 12.539 -8.554 1.00 97.19 84 LEU A O 1
ATOM 624 N N . ASN A 1 85 ? 2.753 12.415 -7.009 1.00 95.50 85 ASN A N 1
ATOM 625 C CA . ASN A 1 85 ? 1.899 12.752 -5.871 1.00 95.50 85 ASN A CA 1
ATOM 626 C C . ASN A 1 85 ? 1.591 14.254 -5.855 1.00 95.50 85 ASN A C 1
ATOM 628 O O . ASN A 1 85 ? 2.451 15.073 -6.168 1.00 95.50 85 ASN A O 1
ATOM 632 N N . ASN A 1 86 ? 0.373 14.615 -5.460 1.00 92.81 86 ASN A N 1
ATOM 633 C CA . ASN A 1 86 ? -0.040 16.008 -5.304 1.00 92.81 86 ASN A CA 1
ATOM 634 C C . ASN A 1 86 ? -0.932 16.181 -4.072 1.00 92.81 86 ASN A C 1
ATOM 636 O O . ASN A 1 86 ? -1.475 15.216 -3.538 1.00 92.81 86 ASN A O 1
ATOM 640 N N . ASP A 1 87 ? -1.079 17.422 -3.629 1.00 90.44 87 ASP A N 1
ATOM 641 C CA . ASP A 1 87 ? -1.810 17.797 -2.424 1.00 90.44 87 ASP A CA 1
ATOM 642 C C . ASP A 1 87 ? -3.269 18.191 -2.684 1.00 90.44 87 ASP A C 1
ATOM 644 O O . ASP A 1 87 ? -3.952 18.591 -1.751 1.00 90.44 87 ASP A O 1
ATOM 648 N N . ALA A 1 88 ? -3.797 18.019 -3.903 1.00 89.62 88 ALA A N 1
ATOM 649 C CA . ALA A 1 88 ? -5.182 18.385 -4.219 1.00 89.62 88 ALA A CA 1
ATOM 650 C C . ALA A 1 88 ? -6.214 17.605 -3.382 1.00 89.62 88 ALA A C 1
ATOM 652 O O . ALA A 1 88 ? -7.337 18.071 -3.163 1.00 89.62 88 ALA A O 1
ATOM 653 N N . ALA A 1 89 ? -5.839 16.405 -2.927 1.00 91.31 89 ALA A N 1
ATOM 654 C CA . ALA A 1 89 ? -6.628 15.582 -2.028 1.00 91.31 89 ALA A CA 1
ATOM 655 C C . ALA A 1 89 ? -5.742 14.674 -1.160 1.00 91.31 89 ALA A C 1
ATOM 657 O O . ALA A 1 89 ? -4.636 14.277 -1.535 1.00 91.31 89 ALA A O 1
ATOM 658 N N . GLN A 1 90 ? -6.273 14.282 -0.006 1.00 93.81 90 GLN A N 1
ATOM 659 C CA . GLN A 1 90 ? -5.622 13.366 0.926 1.00 93.81 90 GLN A CA 1
ATOM 660 C C . GLN A 1 90 ? -6.622 12.367 1.506 1.00 93.81 90 GLN A C 1
ATOM 662 O O . GLN A 1 90 ? -7.825 12.627 1.567 1.00 93.81 90 GLN A O 1
ATOM 667 N N . THR A 1 91 ? -6.119 11.236 1.986 1.00 95.69 91 THR A N 1
ATOM 668 C CA . THR A 1 91 ? -6.897 10.274 2.768 1.00 95.69 91 THR A CA 1
ATOM 669 C C . THR A 1 91 ? -6.321 10.180 4.169 1.00 95.69 91 THR A C 1
ATOM 671 O O . THR A 1 91 ? -5.112 10.015 4.337 1.00 95.69 91 THR A O 1
ATOM 674 N N . LEU A 1 92 ? -7.194 10.270 5.169 1.00 97.19 92 LEU A N 1
ATOM 675 C CA . LEU A 1 92 ? -6.874 9.995 6.565 1.00 97.19 92 LEU A CA 1
ATOM 676 C C . LEU A 1 92 ? -7.462 8.638 6.924 1.00 97.19 92 LEU A C 1
ATOM 678 O O . LEU A 1 92 ? -8.661 8.432 6.734 1.00 97.19 92 LEU A O 1
ATOM 682 N N . THR A 1 93 ? -6.635 7.735 7.441 1.00 98.69 93 THR A N 1
ATOM 683 C CA . THR A 1 93 ? -7.072 6.413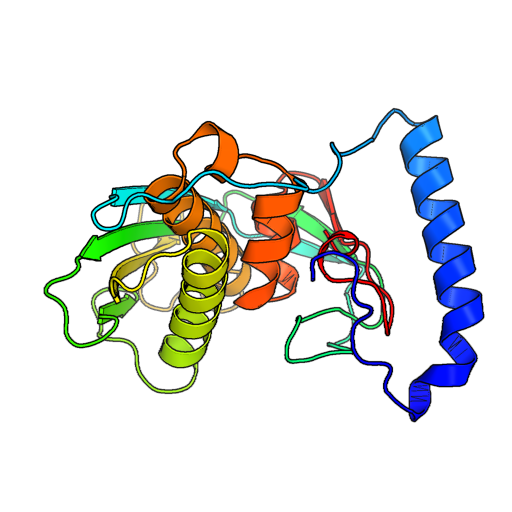 7.898 1.00 98.69 93 THR A CA 1
ATOM 684 C C . THR A 1 93 ? -6.593 6.176 9.316 1.00 98.69 93 THR A C 1
ATOM 686 O O . THR A 1 93 ? -5.425 6.399 9.619 1.00 98.69 93 THR A O 1
ATOM 689 N N . TRP A 1 94 ? -7.493 5.710 10.169 1.00 98.88 94 TRP A N 1
ATOM 690 C CA . TRP A 1 94 ? -7.203 5.197 11.498 1.00 98.88 94 TRP A CA 1
ATOM 691 C C . TRP A 1 94 ? -7.496 3.698 11.532 1.00 98.88 94 TRP A C 1
ATOM 693 O O . TRP A 1 94 ? -8.508 3.255 10.985 1.00 98.88 94 TRP A O 1
ATOM 703 N N . VAL A 1 95 ? -6.597 2.941 12.157 1.00 98.94 95 VAL A N 1
ATOM 704 C CA . VAL A 1 95 ? -6.694 1.493 12.346 1.00 98.94 95 VAL A CA 1
ATOM 705 C C . VAL A 1 95 ? -6.444 1.182 13.815 1.00 98.94 95 VAL A C 1
ATOM 707 O O . VAL 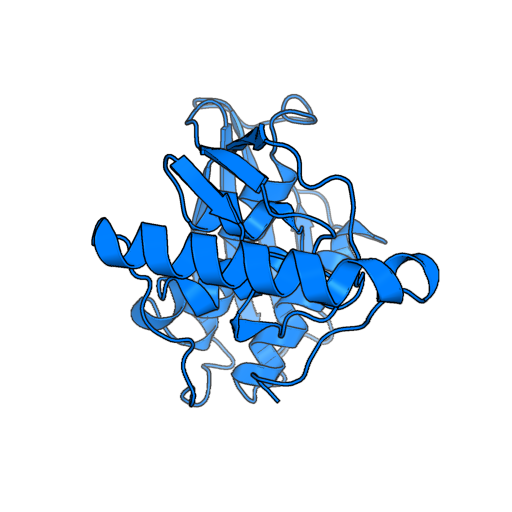A 1 95 ? -5.463 1.655 14.389 1.00 98.94 95 VAL A O 1
ATOM 710 N N . GLN A 1 96 ? -7.300 0.351 14.399 1.00 98.88 96 GLN A N 1
ATOM 711 C CA . GLN A 1 96 ? -7.099 -0.248 15.715 1.00 98.88 96 GLN A CA 1
ATOM 712 C C . GLN A 1 96 ? -7.347 -1.746 15.622 1.00 98.88 96 GLN A C 1
ATOM 714 O O . GLN A 1 96 ? -8.452 -2.144 15.266 1.00 98.88 96 GLN A O 1
ATOM 719 N N . PHE A 1 97 ? -6.362 -2.558 15.994 1.00 98.88 97 PHE A N 1
ATOM 720 C CA . PHE A 1 97 ? -6.574 -3.978 16.250 1.00 98.88 97 PHE A CA 1
ATOM 721 C C . PHE A 1 97 ? -7.224 -4.164 17.633 1.00 98.88 97 PHE A C 1
ATOM 723 O O . PHE A 1 97 ? -6.864 -3.479 18.586 1.00 98.88 97 PHE A O 1
ATOM 730 N N . ASP A 1 98 ? -8.216 -5.047 17.740 1.00 98.56 98 ASP A N 1
ATOM 731 C CA . ASP A 1 98 ? -8.954 -5.338 18.976 1.00 98.56 98 ASP A CA 1
ATOM 732 C C . ASP A 1 98 ? -9.323 -6.839 19.006 1.00 98.56 98 ASP A C 1
ATOM 734 O O . ASP A 1 98 ? -10.132 -7.293 18.190 1.00 98.56 98 ASP A O 1
ATOM 738 N N . PRO A 1 99 ? -8.751 -7.644 19.924 1.00 97.75 99 PRO A N 1
ATOM 739 C CA . PRO A 1 99 ? -9.031 -9.078 20.035 1.00 97.75 99 PRO A CA 1
ATOM 740 C C . PRO A 1 99 ? -10.486 -9.418 20.376 1.00 97.75 99 PRO A C 1
ATOM 742 O O . PRO A 1 99 ? -10.896 -10.565 20.216 1.00 97.75 99 PRO A O 1
ATOM 745 N N . ARG A 1 100 ? -11.270 -8.448 20.864 1.00 98.00 100 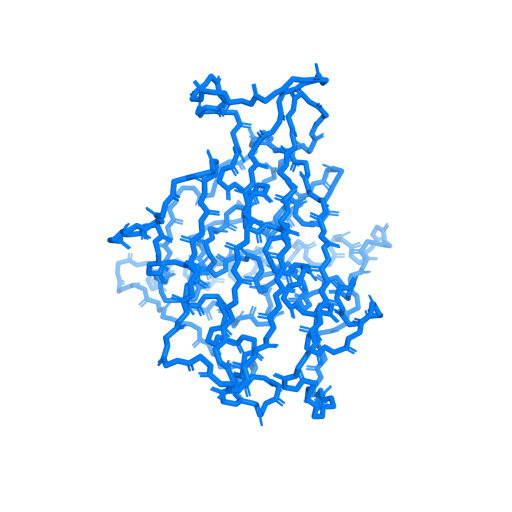ARG A N 1
ATOM 746 C CA . ARG A 1 100 ? -12.668 -8.659 21.277 1.00 98.00 100 ARG A CA 1
ATOM 747 C C . ARG A 1 100 ? -13.652 -8.546 20.114 1.00 98.00 100 ARG A C 1
ATOM 749 O O . ARG A 1 100 ? -14.827 -8.863 20.276 1.00 98.00 100 ARG A O 1
ATOM 756 N N . LEU A 1 101 ? -13.199 -8.073 18.955 1.00 98.19 101 LEU A N 1
ATOM 757 C CA . LEU A 1 101 ? -14.023 -7.971 17.759 1.00 98.19 101 LEU A CA 1
ATOM 758 C C . LEU A 1 101 ? -14.222 -9.339 17.103 1.00 98.19 101 LEU A C 1
ATOM 760 O O . LEU A 1 101 ? -13.264 -10.060 16.826 1.00 98.19 101 LEU A O 1
ATOM 764 N N . ALA A 1 102 ? -15.471 -9.655 16.763 1.00 97.75 102 ALA A N 1
ATOM 765 C CA . ALA A 1 102 ? -15.800 -10.872 16.024 1.00 97.75 102 ALA A CA 1
ATOM 766 C C . ALA A 1 102 ? -15.409 -10.788 14.533 1.00 97.75 102 ALA A C 1
ATOM 768 O O . ALA A 1 102 ? -15.073 -11.802 13.919 1.00 97.75 102 ALA A O 1
ATOM 769 N N . ALA A 1 103 ? -15.425 -9.585 13.949 1.00 98.12 103 ALA A N 1
ATOM 770 C CA . ALA A 1 103 ? -15.106 -9.323 12.546 1.00 98.12 103 ALA A CA 1
ATOM 771 C C . ALA A 1 103 ? -14.431 -7.950 12.371 1.00 98.12 103 ALA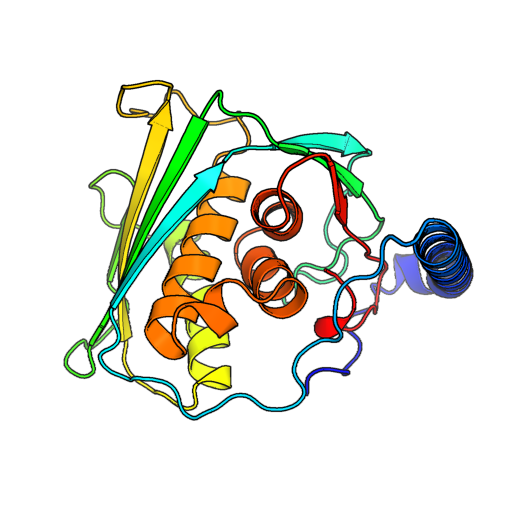 A C 1
ATOM 773 O O . ALA A 1 103 ? -14.465 -7.120 13.276 1.00 98.12 103 ALA A O 1
ATOM 774 N N . ASP A 1 104 ? -13.805 -7.724 11.211 1.00 98.69 104 ASP A N 1
ATOM 775 C CA . ASP A 1 104 ? -13.261 -6.409 10.851 1.00 98.69 104 ASP A CA 1
ATOM 776 C C . ASP A 1 104 ? -14.415 -5.409 10.621 1.00 98.69 104 ASP A C 1
ATOM 778 O O . ASP A 1 104 ? -15.323 -5.666 9.827 1.00 98.69 104 ASP A O 1
ATOM 782 N N . GLU A 1 105 ? -14.357 -4.255 11.285 1.00 98.62 105 GLU A N 1
ATOM 783 C CA . GLU A 1 105 ? -15.329 -3.163 11.171 1.00 98.62 105 GLU A CA 1
ATOM 784 C C . GLU A 1 105 ? -14.725 -2.048 10.313 1.00 98.62 105 GLU A C 1
ATOM 786 O O . GLU A 1 105 ? -13.752 -1.410 10.710 1.00 98.62 105 GLU A O 1
ATOM 791 N N . VAL A 1 106 ? -15.282 -1.785 9.130 1.00 98.62 106 VAL A N 1
ATOM 792 C CA . VAL A 1 106 ? -14.730 -0.798 8.188 1.00 98.62 106 VAL A CA 1
ATOM 793 C C . VAL A 1 106 ? -15.754 0.296 7.926 1.00 98.62 106 VAL A C 1
ATOM 795 O O . VAL A 1 106 ? -16.859 0.015 7.479 1.00 98.62 106 VAL A O 1
ATOM 798 N N . THR A 1 107 ? -15.378 1.551 8.162 1.00 98.00 107 THR A N 1
ATOM 799 C CA . THR A 1 107 ? -16.199 2.735 7.877 1.00 98.00 107 THR A CA 1
ATOM 800 C C . THR A 1 107 ? -15.451 3.673 6.934 1.00 98.00 107 THR A C 1
ATOM 802 O O . THR A 1 107 ? -14.348 4.131 7.246 1.00 98.00 107 THR A O 1
ATOM 805 N N . ILE A 1 108 ? -16.061 3.990 5.792 1.00 94.44 108 ILE A N 1
ATOM 806 C CA . ILE A 1 108 ? -15.517 4.874 4.757 1.00 94.44 108 ILE A CA 1
ATOM 807 C C . ILE A 1 108 ? -16.410 6.112 4.668 1.00 94.44 108 ILE A C 1
ATOM 809 O O . ILE A 1 108 ? -17.598 6.013 4.383 1.00 94.44 108 ILE A O 1
ATOM 813 N N . GLY A 1 109 ? -15.859 7.295 4.945 1.00 91.94 109 GLY A N 1
ATOM 814 C CA . GLY A 1 109 ? -16.615 8.552 4.874 1.00 91.94 109 GLY A CA 1
ATOM 815 C C . GLY A 1 109 ? -17.810 8.619 5.835 1.00 91.94 109 GLY A C 1
ATOM 816 O O . GLY A 1 109 ? -18.777 9.312 5.550 1.00 91.94 109 GLY A O 1
ATOM 817 N N . GLY A 1 110 ? -17.758 7.889 6.953 1.00 93.06 110 GLY A N 1
ATOM 818 C CA . GLY A 1 110 ? -18.863 7.792 7.916 1.00 93.06 110 GLY A CA 1
ATOM 819 C C . GLY A 1 110 ? -19.904 6.715 7.593 1.00 93.06 110 GLY A C 1
ATOM 820 O O . GLY A 1 110 ? -20.834 6.537 8.372 1.00 93.06 110 GLY A O 1
ATOM 821 N N . VAL A 1 111 ? -19.743 5.973 6.494 1.00 94.19 111 VAL A N 1
ATOM 822 C CA . VAL A 1 111 ? -20.653 4.893 6.090 1.00 94.19 111 VAL A CA 1
ATOM 823 C C . VAL A 1 111 ? -19.969 3.533 6.280 1.00 94.19 111 VAL A C 1
ATOM 825 O O . VAL A 1 111 ? -18.827 3.376 5.837 1.00 94.19 111 VAL A O 1
ATOM 828 N N . PRO A 1 112 ? -20.617 2.540 6.919 1.00 97.12 112 PRO A N 1
ATOM 829 C CA . PRO A 1 112 ? -20.102 1.174 6.964 1.00 97.12 112 PRO A CA 1
ATOM 830 C C . PRO A 1 112 ? -19.849 0.630 5.552 1.00 97.12 112 PRO A C 1
ATOM 832 O O . PRO A 1 112 ? -20.739 0.642 4.700 1.00 97.12 112 PRO A O 1
ATOM 835 N N . ALA A 1 113 ? -18.627 0.173 5.292 1.00 96.06 113 ALA A N 1
ATOM 836 C CA . ALA A 1 113 ? -18.253 -0.397 4.006 1.00 96.06 113 ALA A CA 1
ATOM 837 C C . ALA A 1 113 ? -18.880 -1.784 3.830 1.00 96.06 113 ALA A C 1
ATOM 839 O O . ALA A 1 113 ? -19.054 -2.526 4.794 1.00 96.06 113 ALA A O 1
ATOM 840 N N . SER A 1 114 ? -19.170 -2.152 2.583 1.00 94.44 114 SER A N 1
ATOM 841 C CA . SER A 1 114 ? -19.685 -3.477 2.228 1.00 94.44 114 SER A CA 1
ATOM 842 C C . SER A 1 114 ? -19.154 -3.936 0.868 1.00 94.44 114 SER A C 1
ATOM 844 O O . SER A 1 114 ? -18.573 -3.153 0.107 1.00 94.44 114 SER A O 1
ATOM 846 N N . GLY A 1 115 ? -19.310 -5.231 0.578 1.00 96.38 115 GLY A N 1
ATOM 847 C CA . GLY A 1 115 ? -18.880 -5.849 -0.678 1.00 96.38 115 GLY A CA 1
ATOM 848 C C . GLY A 1 115 ? -17.409 -5.575 -0.998 1.00 96.38 115 GLY A C 1
ATOM 849 O O . GLY A 1 115 ? -16.534 -5.646 -0.134 1.00 96.38 115 GLY A O 1
ATOM 850 N N . ARG A 1 116 ? -17.139 -5.188 -2.248 1.00 93.12 116 ARG A N 1
ATOM 851 C CA . ARG A 1 116 ? -15.775 -5.054 -2.780 1.00 93.12 116 ARG A CA 1
ATOM 852 C C . ARG A 1 116 ? -14.891 -4.058 -2.022 1.00 93.12 116 ARG A C 1
ATOM 854 O O . ARG A 1 116 ? -13.671 -4.222 -2.005 1.00 93.12 116 ARG A O 1
ATOM 861 N N . GLU A 1 117 ? -15.455 -2.996 -1.448 1.00 92.12 117 GLU A N 1
ATOM 862 C CA . GLU A 1 117 ? -14.665 -2.023 -0.681 1.00 92.12 117 GLU A CA 1
ATOM 863 C C . GLU A 1 117 ? -14.175 -2.633 0.633 1.00 92.12 117 GLU A C 1
ATOM 865 O O . GLU A 1 117 ? -12.981 -2.567 0.931 1.00 92.12 117 GLU A O 1
ATOM 870 N N . GLN A 1 118 ? -15.072 -3.304 1.359 1.00 96.56 118 GLN A N 1
ATOM 871 C CA . GLN A 1 118 ? -14.743 -4.009 2.594 1.00 96.56 118 GLN A CA 1
ATOM 872 C C . GLN A 1 118 ? -13.760 -5.157 2.335 1.00 96.56 118 GLN A C 1
ATOM 874 O O . GLN A 1 118 ? -12.731 -5.235 3.002 1.00 96.56 118 GLN A O 1
ATOM 879 N N . GLU A 1 119 ? -14.012 -5.996 1.327 1.00 96.62 119 GLU A N 1
ATOM 880 C CA . GLU A 1 119 ? -13.150 -7.132 0.964 1.00 96.62 119 GLU A CA 1
ATOM 881 C C . GLU A 1 119 ? -11.694 -6.709 0.730 1.00 96.62 119 GLU A C 1
ATOM 883 O O . GLU A 1 119 ? -10.761 -7.351 1.212 1.00 96.62 119 GLU A O 1
ATOM 888 N N . ARG A 1 120 ? -11.476 -5.591 0.023 1.00 95.69 120 ARG A N 1
ATOM 889 C CA . ARG A 1 120 ? -10.124 -5.086 -0.266 1.00 95.69 120 ARG A CA 1
ATOM 890 C C . ARG A 1 120 ? -9.410 -4.569 0.983 1.00 95.69 120 ARG A C 1
ATOM 892 O O . ARG A 1 120 ? -8.199 -4.754 1.093 1.00 95.69 120 ARG A O 1
ATOM 899 N N . VAL A 1 121 ? -10.135 -3.928 1.903 1.00 98.19 121 VAL A N 1
ATOM 900 C CA . VAL A 1 121 ? -9.586 -3.489 3.197 1.00 98.19 121 VAL A CA 1
ATOM 901 C C . VAL A 1 121 ? -9.218 -4.702 4.046 1.00 98.19 121 VAL A C 1
ATOM 903 O O . VAL A 1 121 ? -8.079 -4.803 4.500 1.00 98.19 121 VAL A O 1
ATOM 906 N N . VAL A 1 122 ? -10.137 -5.661 4.182 1.00 98.12 122 VAL A N 1
ATOM 907 C CA . VAL A 1 122 ? -9.938 -6.898 4.952 1.00 98.12 122 VAL A CA 1
ATOM 908 C C . VAL A 1 122 ? -8.763 -7.708 4.415 1.00 98.12 122 VAL A C 1
ATOM 910 O O . VAL A 1 122 ? -7.944 -8.173 5.203 1.00 98.12 122 VAL A O 1
ATOM 913 N N . ARG A 1 123 ? -8.611 -7.819 3.091 1.00 97.06 123 ARG A N 1
ATOM 914 C CA . ARG A 1 123 ? -7.466 -8.491 2.460 1.00 97.06 123 ARG A CA 1
ATOM 915 C C . ARG A 1 123 ? -6.132 -7.842 2.837 1.00 97.06 123 ARG A C 1
ATOM 917 O O . ARG A 1 123 ? -5.173 -8.539 3.157 1.00 97.06 123 ARG A O 1
ATOM 924 N N . CYS A 1 124 ? -6.063 -6.511 2.817 1.00 98.12 124 CYS A N 1
ATOM 925 C CA . CYS A 1 124 ? -4.860 -5.784 3.224 1.00 98.12 124 CYS A CA 1
ATOM 926 C C . CYS A 1 124 ? -4.552 -5.994 4.715 1.00 98.12 124 CYS A C 1
ATOM 928 O O . CYS A 1 124 ? -3.403 -6.240 5.075 1.00 98.12 124 CYS A O 1
ATOM 930 N N . LEU A 1 125 ? -5.572 -5.937 5.579 1.00 98.69 125 LEU A N 1
ATOM 931 C CA . LEU A 1 125 ? -5.421 -6.213 7.010 1.00 98.69 125 LEU A CA 1
ATOM 932 C C . LEU A 1 125 ? -4.993 -7.660 7.269 1.00 98.69 125 LEU A C 1
ATOM 934 O O . LEU A 1 125 ? -4.169 -7.903 8.142 1.00 98.69 125 LEU A O 1
ATOM 938 N N . GLN A 1 126 ? -5.524 -8.617 6.508 1.00 98.38 126 GLN A N 1
ATOM 939 C CA . GLN A 1 126 ? -5.153 -10.023 6.612 1.00 98.38 126 GLN A CA 1
ATOM 940 C C . GLN A 1 126 ? -3.667 -10.229 6.330 1.00 98.38 126 GLN A C 1
ATOM 942 O O . GLN A 1 126 ? -3.000 -10.861 7.142 1.00 98.38 126 GLN A O 1
ATOM 947 N N . PHE A 1 127 ? -3.137 -9.623 5.265 1.00 97.62 127 PHE A N 1
ATOM 948 C CA . PHE A 1 127 ? -1.702 -9.662 4.998 1.00 97.62 127 PHE A CA 1
ATOM 949 C C . PHE A 1 127 ? -0.890 -9.132 6.191 1.00 97.62 127 PHE A C 1
ATOM 951 O O . PHE A 1 127 ? 0.040 -9.793 6.645 1.00 97.62 127 PHE A O 1
ATOM 958 N N . VAL A 1 128 ? -1.272 -7.976 6.749 1.00 98.44 128 VAL A N 1
ATOM 959 C CA . VAL A 1 128 ? -0.590 -7.391 7.919 1.00 98.44 128 VAL A CA 1
ATOM 960 C C . VAL A 1 128 ? -0.652 -8.327 9.131 1.00 98.44 128 VAL A C 1
ATOM 962 O O . VAL A 1 128 ? 0.364 -8.525 9.790 1.00 98.44 128 VAL A O 1
ATOM 965 N N . ARG A 1 129 ? -1.806 -8.947 9.403 1.00 98.12 129 ARG A N 1
ATOM 966 C CA . ARG A 1 129 ? -1.986 -9.912 10.502 1.00 98.12 129 ARG A CA 1
ATOM 967 C C . ARG A 1 129 ? -1.119 -11.154 10.355 1.00 98.12 129 ARG A C 1
ATOM 969 O O . ARG A 1 129 ? -0.521 -11.591 11.333 1.00 98.12 129 ARG A O 1
ATOM 976 N N . GLU A 1 130 ? -1.043 -11.696 9.143 1.00 96.81 130 GLU A N 1
ATOM 977 C CA . GLU A 1 130 ? -0.207 -12.855 8.823 1.00 96.81 130 GLU A CA 1
ATOM 978 C C . GLU A 1 130 ? 1.273 -12.545 9.067 1.00 96.81 130 GLU A C 1
ATOM 980 O O . GLU A 1 130 ? 1.968 -13.357 9.673 1.00 96.81 130 GLU A O 1
ATOM 985 N N . GLN A 1 131 ? 1.731 -11.347 8.683 1.00 96.81 131 GLN A N 1
ATOM 986 C CA . GLN A 1 131 ? 3.092 -10.886 8.974 1.00 96.81 131 GLN A CA 1
ATOM 987 C C . GLN A 1 131 ? 3.331 -10.635 10.468 1.00 96.81 131 GLN A C 1
ATOM 989 O O . GLN A 1 131 ? 4.436 -10.826 10.964 1.00 96.81 131 GLN A O 1
ATOM 994 N N . ALA A 1 132 ? 2.303 -10.169 11.175 1.00 97.69 132 ALA A N 1
ATOM 995 C CA . ALA A 1 132 ? 2.367 -9.814 12.587 1.00 97.69 132 ALA A CA 1
ATOM 996 C C . ALA A 1 132 ? 2.184 -11.005 13.531 1.00 97.69 132 ALA A C 1
ATOM 998 O O . ALA A 1 132 ? 2.401 -10.860 14.733 1.00 97.69 132 ALA A O 1
ATOM 999 N N . HIS A 1 133 ? 1.773 -12.163 13.012 1.00 97.44 133 HIS A N 1
ATOM 1000 C CA . HIS A 1 133 ? 1.374 -13.326 13.803 1.00 97.44 133 HIS A CA 1
ATOM 1001 C C . HIS A 1 133 ? 0.284 -13.005 14.846 1.00 97.44 133 HIS A C 1
ATOM 1003 O O . HIS A 1 133 ? 0.292 -13.541 15.952 1.00 97.44 133 HIS A O 1
ATOM 1009 N N . ILE A 1 134 ? -0.673 -12.142 14.484 1.00 97.94 134 ILE A N 1
ATOM 1010 C CA . ILE A 1 134 ? -1.829 -11.786 15.324 1.00 97.94 134 ILE A CA 1
ATOM 1011 C C . ILE A 1 134 ? -3.139 -12.232 14.669 1.00 97.94 134 ILE A C 1
ATOM 1013 O O . ILE A 1 134 ? -3.254 -12.307 13.447 1.00 97.94 134 ILE A O 1
ATOM 1017 N N . THR A 1 135 ? -4.158 -12.493 15.485 1.00 97.88 135 THR A N 1
ATOM 1018 C CA . THR A 1 135 ? -5.495 -12.912 15.025 1.00 97.88 135 THR A CA 1
ATOM 1019 C C . THR A 1 135 ? -6.575 -11.854 15.250 1.00 97.88 135 THR A C 1
ATOM 1021 O O . THR A 1 135 ? -7.705 -12.032 14.790 1.00 97.88 135 THR A O 1
ATOM 1024 N N . SER A 1 136 ? -6.243 -10.755 15.934 1.00 98.19 136 SER A N 1
ATOM 1025 C CA . SER A 1 136 ? -7.185 -9.689 16.269 1.00 98.19 136 SER A CA 1
ATOM 1026 C C . SER A 1 136 ? -7.769 -9.036 15.021 1.00 98.19 136 SER A C 1
ATOM 1028 O O . SER A 1 136 ? -7.079 -8.777 14.034 1.00 98.19 136 SER A O 1
ATOM 1030 N N . ARG A 1 137 ? -9.075 -8.766 15.052 1.00 98.69 137 ARG A N 1
ATOM 1031 C CA . ARG A 1 137 ? -9.748 -7.995 14.000 1.00 98.69 137 ARG A CA 1
ATOM 1032 C C . ARG A 1 137 ? -9.494 -6.511 14.209 1.00 98.69 137 ARG A C 1
ATOM 1034 O O . ARG A 1 137 ? -8.983 -6.118 15.254 1.00 98.69 137 ARG A O 1
ATOM 1041 N N . ALA A 1 138 ? -9.817 -5.695 13.216 1.00 98.75 138 ALA A N 1
ATOM 1042 C CA . ALA A 1 138 ? -9.568 -4.267 13.280 1.00 98.75 138 ALA A CA 1
ATOM 1043 C C . ALA A 1 138 ? -10.827 -3.422 13.087 1.00 98.75 138 ALA A C 1
ATOM 1045 O O . ALA A 1 138 ? -11.688 -3.745 12.268 1.00 98.75 138 ALA A O 1
ATOM 1046 N N . ARG A 1 139 ? -10.872 -2.285 13.787 1.00 98.81 139 ARG A N 1
ATOM 1047 C CA . ARG A 1 139 ? -11.697 -1.137 13.402 1.00 98.81 139 ARG A CA 1
ATOM 1048 C C . ARG A 1 139 ? -10.902 -0.267 12.446 1.00 98.81 139 ARG A C 1
ATOM 1050 O O . ARG A 1 139 ? -9.756 0.082 12.731 1.00 98.81 139 ARG A O 1
ATOM 1057 N N . VAL A 1 140 ? -11.521 0.114 11.339 1.00 98.88 140 VAL A N 1
ATOM 1058 C CA . VAL A 1 140 ? -10.952 1.017 10.343 1.00 98.88 140 VAL A CA 1
ATOM 1059 C C . VAL A 1 140 ? -11.907 2.171 10.117 1.00 98.88 140 VAL A C 1
ATOM 1061 O O . VAL A 1 140 ? -13.044 1.976 9.693 1.00 98.88 140 VAL A O 1
ATOM 1064 N N . LEU A 1 141 ? -11.417 3.386 10.342 1.00 98.56 141 LEU A N 1
ATOM 1065 C CA . LEU A 1 141 ? -12.110 4.615 9.974 1.00 98.56 141 LEU A CA 1
ATOM 1066 C C . LEU A 1 141 ? -11.272 5.328 8.920 1.00 98.56 141 LEU A C 1
ATOM 1068 O O . LEU A 1 141 ? -10.134 5.709 9.187 1.00 98.56 141 LEU A O 1
ATOM 1072 N N . THR A 1 142 ? -11.815 5.518 7.721 1.00 97.06 142 THR A N 1
ATOM 1073 C CA . THR A 1 142 ? -11.100 6.198 6.637 1.00 97.06 142 THR A CA 1
ATOM 1074 C C . THR A 1 142 ? -11.970 7.242 5.957 1.00 97.06 142 THR A C 1
ATOM 1076 O O . THR A 1 142 ? -13.178 7.064 5.798 1.00 97.06 142 THR A O 1
ATOM 1079 N N . ARG A 1 143 ? -11.377 8.373 5.575 1.00 94.06 143 ARG A N 1
ATOM 1080 C CA . ARG A 1 143 ? -12.077 9.442 4.854 1.00 94.06 143 ARG A CA 1
ATOM 1081 C C . ARG A 1 143 ? -11.148 10.180 3.906 1.00 94.06 143 ARG A C 1
ATOM 1083 O O . ARG A 1 143 ? -9.998 10.466 4.240 1.00 94.06 143 ARG A O 1
ATOM 1090 N N . ASN A 1 144 ? -11.692 10.551 2.755 1.00 92.19 144 ASN A N 1
ATOM 1091 C CA . ASN A 1 144 ? -11.034 11.455 1.823 1.00 92.19 144 ASN A CA 1
ATOM 1092 C C . ASN A 1 144 ? -11.323 12.910 2.210 1.00 92.19 144 ASN A C 1
ATOM 1094 O O . ASN A 1 144 ? -12.412 13.240 2.685 1.00 92.19 144 ASN A O 1
ATOM 1098 N N . GLN A 1 145 ? -10.343 13.776 1.994 1.00 88.56 145 GLN A N 1
ATOM 1099 C CA . GLN A 1 145 ? -10.446 15.217 2.174 1.00 88.56 145 GLN A CA 1
ATOM 1100 C C . GLN A 1 145 ? -9.925 15.906 0.915 1.00 88.56 145 GLN A C 1
ATOM 1102 O O . GLN A 1 145 ? -8.852 15.558 0.418 1.00 88.56 145 GLN A O 1
ATOM 1107 N N . LEU A 1 146 ? -10.690 16.873 0.419 1.00 83.62 146 LEU A N 1
ATOM 1108 C CA . LEU A 1 146 ? -10.199 17.899 -0.499 1.00 83.62 146 LEU A CA 1
ATOM 1109 C C . LEU A 1 146 ? -9.635 19.044 0.348 1.00 83.62 146 LEU A C 1
ATOM 1111 O O . LEU A 1 146 ? -9.962 19.127 1.530 1.00 83.62 146 LEU A O 1
ATOM 1115 N N . ASN A 1 147 ? -8.788 19.908 -0.211 1.00 68.00 147 ASN A N 1
ATOM 1116 C CA . ASN A 1 147 ? -8.128 21.005 0.516 1.00 68.00 147 ASN A CA 1
ATOM 1117 C C . ASN A 1 147 ? -9.035 21.720 1.544 1.00 68.00 147 ASN A C 1
ATOM 1119 O O . ASN A 1 147 ? -9.842 22.579 1.202 1.00 68.00 147 ASN A O 1
ATOM 1123 N N . GLY A 1 148 ? -8.895 21.338 2.820 1.00 62.22 148 GLY A N 1
ATOM 1124 C CA . GLY A 1 148 ? -9.619 21.896 3.967 1.00 62.22 148 GLY A CA 1
ATOM 1125 C C . GLY A 1 148 ? -11.056 21.404 4.207 1.00 62.22 148 GLY A C 1
ATOM 1126 O O . GLY A 1 148 ? -11.615 21.749 5.243 1.00 62.22 148 GLY A O 1
ATOM 1127 N N . SER A 1 149 ? -11.655 20.596 3.323 1.00 63.50 149 SER A N 1
ATOM 1128 C CA . SER A 1 149 ? -13.060 20.161 3.435 1.00 63.50 149 SER A CA 1
ATOM 1129 C C . SER A 1 149 ? -13.248 18.649 3.226 1.00 63.50 149 SER A C 1
ATOM 1131 O O . SER A 1 149 ? -12.482 18.014 2.492 1.00 63.50 149 SER A O 1
ATOM 1133 N N . PRO A 1 150 ? -14.257 18.023 3.863 1.00 67.88 150 PRO A N 1
ATOM 1134 C CA . PRO A 1 150 ? -14.623 16.640 3.568 1.00 67.88 150 PRO A CA 1
ATOM 1135 C C . PRO A 1 150 ? -14.922 16.446 2.077 1.00 67.88 150 PRO A C 1
ATOM 1137 O O . PRO A 1 150 ? -15.568 17.284 1.458 1.00 67.88 150 PRO A O 1
ATOM 1140 N N . ALA A 1 151 ? -14.464 15.330 1.511 1.00 64.62 151 ALA A N 1
ATOM 1141 C CA . ALA A 1 151 ? -14.811 14.938 0.151 1.00 64.62 151 ALA A CA 1
ATOM 1142 C C . ALA A 1 151 ? -16.109 14.114 0.163 1.00 64.62 151 ALA A C 1
ATOM 1144 O O . ALA A 1 151 ? -16.073 12.884 0.210 1.00 64.62 151 ALA A O 1
ATOM 1145 N N . ASP A 1 152 ? -17.255 14.781 0.143 1.00 64.81 152 ASP A N 1
ATOM 1146 C CA . ASP A 1 152 ? -18.610 14.218 0.053 1.00 64.81 152 ASP A CA 1
ATOM 1147 C C . ASP A 1 152 ? -18.920 13.624 -1.339 1.00 64.81 152 ASP A C 1
ATOM 1149 O O . ASP A 1 152 ? -19.848 14.011 -2.041 1.00 64.81 152 ASP A O 1
ATOM 1153 N N . GLY A 1 153 ? -18.100 12.665 -1.781 1.00 60.12 153 GLY A N 1
ATOM 1154 C CA . GLY A 1 153 ? -18.208 12.029 -3.102 1.00 60.12 153 GLY A CA 1
ATOM 1155 C C . GLY A 1 153 ? -17.520 12.803 -4.237 1.00 60.12 153 GLY A C 1
ATOM 1156 O O . GLY A 1 153 ? -17.204 12.216 -5.273 1.00 60.12 153 GLY A O 1
ATOM 1157 N N . SER A 1 154 ? -17.174 14.071 -4.008 1.00 57.47 154 SER A N 1
ATOM 1158 C CA . SER A 1 154 ? -16.496 14.984 -4.943 1.00 57.47 154 SER A CA 1
ATOM 1159 C C . SER A 1 154 ? -15.049 14.603 -5.307 1.00 57.47 154 SER A C 1
ATOM 1161 O O . SER A 1 154 ? -14.518 15.088 -6.301 1.00 57.47 154 SER A O 1
ATOM 1163 N N . ALA A 1 155 ? -14.403 13.694 -4.564 1.00 61.66 155 ALA A N 1
ATOM 1164 C CA . ALA A 1 155 ? -13.014 13.282 -4.821 1.00 61.66 155 ALA A CA 1
ATOM 1165 C C . ALA A 1 155 ? -12.860 11.987 -5.646 1.00 61.66 155 ALA A C 1
ATOM 1167 O O . ALA A 1 155 ? -11.750 11.454 -5.798 1.00 61.66 155 ALA A O 1
ATOM 1168 N N . LYS A 1 156 ? -13.958 11.428 -6.170 1.00 66.06 156 LYS A N 1
ATOM 1169 C CA . LYS A 1 156 ? -13.891 10.261 -7.060 1.00 66.06 156 LYS A CA 1
ATOM 1170 C C . LYS A 1 156 ? -13.187 10.656 -8.364 1.00 66.06 156 LYS A C 1
ATOM 1172 O O . LYS A 1 156 ? -13.507 11.670 -8.966 1.00 66.06 156 LYS A O 1
ATOM 1177 N N . GLY A 1 157 ? -12.218 9.852 -8.800 1.00 68.50 157 GLY A N 1
ATOM 1178 C CA . GLY A 1 157 ? -11.428 10.126 -10.011 1.00 68.50 157 GLY A CA 1
ATOM 1179 C C . GLY A 1 157 ? -10.130 10.911 -9.781 1.00 68.50 157 GLY A C 1
ATOM 1180 O O . GLY A 1 157 ? -9.289 10.924 -10.669 1.00 68.50 157 GLY A O 1
ATOM 1181 N N . LEU A 1 158 ? -9.896 11.451 -8.579 1.00 76.06 158 LEU A N 1
ATOM 1182 C CA . LEU A 1 158 ? -8.659 12.173 -8.236 1.00 76.06 158 LEU A CA 1
ATOM 1183 C C . LEU A 1 158 ? -7.511 11.267 -7.761 1.00 76.06 158 LEU A C 1
ATOM 1185 O O . LEU A 1 158 ? -6.530 11.754 -7.222 1.00 76.06 158 LEU A O 1
ATOM 1189 N N . GLY A 1 159 ? -7.631 9.943 -7.890 1.00 82.25 159 GLY A N 1
ATOM 1190 C CA . GLY A 1 159 ? -6.642 9.003 -7.342 1.00 82.25 159 GLY A CA 1
ATOM 1191 C C . GLY A 1 159 ? -6.843 8.660 -5.859 1.00 82.25 159 GLY A C 1
ATOM 1192 O O . GLY A 1 159 ? -5.960 8.071 -5.240 1.00 82.25 159 GLY A O 1
ATOM 1193 N N . THR A 1 160 ? -8.019 8.945 -5.295 1.00 90.06 160 THR A N 1
ATOM 1194 C CA . THR A 1 160 ? -8.368 8.679 -3.884 1.00 90.06 160 THR A CA 1
ATOM 1195 C C . THR A 1 160 ? -8.307 7.210 -3.468 1.00 90.06 160 THR A C 1
ATOM 1197 O O . THR A 1 160 ? -8.039 6.902 -2.310 1.00 90.06 160 THR A O 1
ATOM 1200 N N . SER A 1 161 ? -8.485 6.266 -4.398 1.00 92.62 161 SER A N 1
ATOM 1201 C CA . SER A 1 161 ? -8.240 4.849 -4.095 1.00 92.62 161 SER A CA 1
ATOM 1202 C C . SER A 1 161 ? -6.764 4.552 -3.825 1.00 92.62 161 SER A C 1
ATOM 1204 O O . SER A 1 161 ? -6.476 3.646 -3.052 1.00 92.62 161 SER A O 1
ATOM 1206 N N . ALA A 1 162 ? -5.832 5.279 -4.452 1.00 96.19 162 ALA A N 1
ATOM 1207 C CA . ALA A 1 162 ? -4.399 5.090 -4.234 1.00 96.19 162 ALA A CA 1
ATOM 1208 C C . ALA A 1 162 ? -3.980 5.633 -2.862 1.00 96.19 162 ALA A C 1
ATOM 1210 O O . ALA A 1 162 ? -3.338 4.911 -2.102 1.00 96.19 162 ALA A O 1
ATOM 1211 N N . SER A 1 163 ? -4.423 6.847 -2.516 1.00 97.06 163 SER A N 1
ATOM 1212 C CA . SER A 1 163 ? -4.171 7.445 -1.200 1.00 97.06 163 SER A CA 1
ATOM 1213 C C . SER A 1 163 ? -4.854 6.684 -0.068 1.00 97.06 163 SER A C 1
ATOM 1215 O O . SER A 1 163 ? -4.239 6.476 0.972 1.00 97.06 163 SER A O 1
ATOM 1217 N N . GLY A 1 164 ? -6.074 6.177 -0.265 1.00 97.38 164 GLY A N 1
ATOM 1218 C CA . GLY A 1 164 ? -6.718 5.309 0.725 1.00 97.38 164 GLY A CA 1
ATOM 1219 C C . GLY A 1 164 ? -5.942 4.017 0.972 1.00 97.38 164 GLY A C 1
ATOM 1220 O O . GLY A 1 164 ? -5.773 3.612 2.117 1.00 97.38 164 GLY A O 1
ATOM 1221 N N . SER A 1 165 ? -5.385 3.429 -0.089 1.00 98.25 165 SER A N 1
ATOM 1222 C CA . SER A 1 165 ? -4.502 2.261 -0.005 1.00 98.25 165 SER A CA 1
ATOM 1223 C C . SER A 1 165 ? -3.238 2.536 0.809 1.00 98.25 165 SER A C 1
ATOM 1225 O O . SER A 1 165 ? -2.892 1.770 1.706 1.00 98.25 165 SER A O 1
ATOM 1227 N N . ALA A 1 166 ? -2.559 3.645 0.505 1.00 98.69 166 ALA A N 1
ATOM 1228 C CA . ALA A 1 166 ? -1.329 4.053 1.169 1.00 98.69 166 ALA A CA 1
ATOM 1229 C C . ALA A 1 166 ? -1.562 4.399 2.649 1.00 98.69 166 ALA A C 1
ATOM 1231 O O . ALA A 1 166 ? -0.824 3.931 3.516 1.00 98.69 166 ALA A O 1
ATOM 1232 N N . ALA A 1 167 ? -2.623 5.157 2.946 1.00 98.69 167 ALA A N 1
ATOM 1233 C CA . ALA A 1 167 ? -2.991 5.517 4.311 1.00 98.69 167 ALA A CA 1
ATOM 1234 C C . ALA A 1 167 ? -3.383 4.282 5.139 1.00 98.69 167 ALA A C 1
ATOM 1236 O O . ALA A 1 167 ? -2.958 4.168 6.286 1.00 98.69 167 ALA A O 1
ATOM 1237 N N . LEU A 1 168 ? -4.145 3.337 4.569 1.00 98.88 168 LEU A N 1
ATOM 1238 C CA . LEU A 1 168 ? -4.481 2.090 5.258 1.00 98.88 168 LEU A CA 1
ATOM 1239 C C . LEU A 1 168 ? -3.233 1.265 5.573 1.00 98.88 168 LEU A C 1
ATOM 1241 O O . LEU A 1 168 ? -3.069 0.843 6.713 1.00 98.88 168 LEU A O 1
ATOM 1245 N N . ALA A 1 169 ? -2.364 1.038 4.585 1.00 98.88 169 ALA A N 1
ATOM 1246 C CA . ALA A 1 169 ? -1.166 0.225 4.773 1.00 98.88 169 ALA A CA 1
ATOM 1247 C C . ALA A 1 169 ? -0.241 0.821 5.839 1.00 98.88 169 ALA A C 1
ATOM 1249 O O . ALA A 1 169 ? 0.181 0.107 6.744 1.00 98.88 169 ALA A O 1
ATOM 1250 N N . MET A 1 170 ? 0.010 2.133 5.787 1.00 98.88 170 MET A N 1
ATOM 1251 C CA . MET A 1 170 ? 0.834 2.815 6.785 1.00 98.88 170 MET A CA 1
ATOM 1252 C C . MET A 1 170 ? 0.217 2.730 8.184 1.00 98.88 170 MET A C 1
ATOM 1254 O O . MET A 1 170 ? 0.924 2.390 9.133 1.00 98.88 170 MET A O 1
ATOM 1258 N N . ALA A 1 171 ? -1.088 2.992 8.327 1.00 98.94 171 ALA A N 1
ATOM 1259 C CA . ALA A 1 171 ? -1.765 2.907 9.620 1.00 98.94 171 ALA A CA 1
ATOM 1260 C C . ALA A 1 171 ? -1.757 1.472 10.172 1.00 98.94 171 ALA A C 1
ATOM 1262 O O . ALA A 1 171 ? -1.407 1.269 11.328 1.00 98.94 171 ALA A O 1
ATOM 1263 N N . ALA A 1 172 ? -2.071 0.470 9.350 1.00 98.88 172 ALA A N 1
ATOM 1264 C CA . ALA A 1 172 ? -2.106 -0.928 9.774 1.00 98.88 172 ALA A CA 1
ATOM 1265 C C . ALA A 1 172 ? -0.717 -1.458 10.163 1.00 98.88 172 ALA A C 1
ATOM 1267 O O . ALA A 1 172 ? -0.573 -2.073 11.217 1.00 98.88 172 ALA A O 1
ATOM 1268 N N . LEU A 1 173 ? 0.317 -1.180 9.359 1.00 98.88 173 LEU A N 1
ATOM 1269 C CA . LEU A 1 173 ? 1.694 -1.563 9.680 1.00 98.88 173 LEU A CA 1
ATOM 1270 C C . LEU A 1 173 ? 2.201 -0.842 10.933 1.00 98.88 173 LEU A C 1
ATOM 1272 O O . LEU A 1 173 ? 2.846 -1.465 11.768 1.00 98.88 173 LEU A O 1
ATOM 1276 N N . THR A 1 174 ? 1.877 0.444 11.100 1.00 98.88 174 THR A N 1
ATOM 1277 C CA . THR A 1 174 ? 2.250 1.201 12.306 1.00 98.88 174 THR A CA 1
ATOM 1278 C C . THR A 1 174 ? 1.542 0.664 13.545 1.00 98.88 174 THR A C 1
ATOM 1280 O O . THR A 1 174 ? 2.173 0.520 14.587 1.00 98.88 174 THR A O 1
ATOM 1283 N N . ALA A 1 175 ? 0.252 0.338 13.443 1.00 98.88 175 ALA A N 1
ATOM 1284 C CA . ALA A 1 175 ? -0.507 -0.250 14.539 1.00 98.88 175 ALA A CA 1
ATOM 1285 C C . ALA A 1 175 ? 0.076 -1.613 14.944 1.00 98.88 175 ALA A C 1
ATOM 1287 O O . ALA A 1 175 ? 0.275 -1.861 16.129 1.00 98.88 175 ALA A O 1
ATOM 1288 N N . ALA A 1 176 ? 0.406 -2.469 13.974 1.00 98.69 176 ALA A N 1
ATOM 1289 C CA . ALA A 1 176 ? 0.954 -3.793 14.246 1.00 98.69 176 ALA A CA 1
ATOM 1290 C C . ALA A 1 176 ? 2.405 -3.751 14.754 1.00 98.69 176 ALA A C 1
ATOM 1292 O O . ALA A 1 176 ? 2.736 -4.458 15.699 1.00 98.69 176 ALA A O 1
ATOM 1293 N N . PHE A 1 177 ? 3.272 -2.937 14.149 1.00 98.56 177 PHE A N 1
ATOM 1294 C CA . PHE A 1 177 ? 4.727 -3.057 14.305 1.00 98.56 177 PHE A CA 1
ATOM 1295 C C . PHE A 1 177 ? 5.437 -1.797 14.815 1.00 98.56 177 PHE A C 1
ATOM 1297 O O . PHE A 1 177 ? 6.645 -1.823 15.048 1.00 98.56 177 PHE A O 1
ATOM 1304 N N . GLY A 1 178 ? 4.719 -0.685 14.966 1.00 98.50 178 GLY A N 1
ATOM 1305 C CA . GLY A 1 178 ? 5.288 0.613 15.316 1.00 98.50 178 GLY A CA 1
ATOM 1306 C C . GLY A 1 178 ? 5.726 1.461 14.108 1.00 98.50 178 GLY A C 1
ATOM 1307 O O . GLY A 1 178 ? 5.763 0.994 12.964 1.00 98.50 178 GLY A O 1
ATOM 1308 N N . PRO A 1 179 ? 6.049 2.746 14.347 1.00 97.81 179 PRO A N 1
ATOM 1309 C CA . PRO A 1 179 ? 6.228 3.750 13.294 1.00 97.81 179 PRO A CA 1
ATOM 1310 C C . PRO A 1 179 ? 7.422 3.485 12.373 1.00 97.81 179 PRO A C 1
ATOM 1312 O O . PRO A 1 179 ? 7.362 3.831 11.196 1.00 97.81 179 PRO A O 1
ATOM 1315 N N . GLN A 1 180 ? 8.490 2.847 12.863 1.00 97.06 180 GLN A N 1
ATOM 1316 C CA . GLN A 1 180 ? 9.667 2.547 12.043 1.00 97.06 180 GLN A CA 1
ATOM 1317 C C . GLN A 1 180 ? 9.329 1.562 10.916 1.00 97.06 180 GLN A C 1
ATOM 1319 O O . GLN A 1 180 ? 9.684 1.797 9.763 1.00 97.06 180 GLN A O 1
ATOM 1324 N N . LEU A 1 181 ? 8.606 0.482 11.232 1.00 97.69 181 LEU A N 1
ATOM 1325 C CA . LEU A 1 181 ? 8.178 -0.499 10.233 1.00 97.69 181 LEU A CA 1
ATOM 1326 C C . LEU A 1 181 ? 7.001 0.012 9.395 1.00 97.69 181 LEU A C 1
ATOM 1328 O O . LEU A 1 181 ? 6.959 -0.249 8.195 1.00 97.69 181 LEU A O 1
ATOM 1332 N N . GLY A 1 182 ? 6.110 0.817 9.982 1.00 97.75 182 GLY A N 1
ATOM 1333 C CA . GLY A 1 182 ? 5.049 1.510 9.245 1.00 97.75 182 GLY A CA 1
ATOM 1334 C C . GLY A 1 182 ? 5.553 2.440 8.137 1.00 97.75 182 GLY A C 1
ATOM 1335 O O . GLY A 1 182 ? 4.879 2.597 7.120 1.00 97.75 182 GLY A O 1
ATOM 1336 N N . ALA A 1 183 ? 6.750 3.010 8.308 1.00 96.94 183 ALA A N 1
ATOM 1337 C CA . ALA A 1 183 ? 7.410 3.877 7.333 1.00 96.94 183 ALA A CA 1
ATOM 1338 C C . ALA A 1 183 ? 8.500 3.171 6.503 1.00 96.94 183 ALA A C 1
ATOM 1340 O O . ALA A 1 183 ? 9.170 3.822 5.701 1.00 96.94 183 ALA A O 1
ATOM 1341 N N . HIS A 1 184 ? 8.705 1.857 6.664 1.00 97.75 184 HIS A N 1
ATOM 1342 C CA . HIS A 1 184 ? 9.734 1.143 5.912 1.00 97.75 184 HIS A CA 1
ATOM 1343 C C . HIS A 1 184 ? 9.367 1.105 4.414 1.00 97.75 184 HIS A C 1
ATOM 1345 O O . HIS A 1 184 ? 8.376 0.458 4.069 1.00 97.75 184 HIS A O 1
ATOM 1351 N N . PRO A 1 185 ? 10.179 1.674 3.495 1.00 96.06 185 PRO A N 1
ATOM 1352 C CA . PRO A 1 185 ? 9.774 1.934 2.110 1.00 96.06 185 PRO A CA 1
ATOM 1353 C C . PRO A 1 185 ? 9.175 0.726 1.382 1.00 96.06 185 PRO A C 1
ATOM 1355 O O . PRO A 1 185 ? 8.010 0.761 1.006 1.00 96.06 185 PRO A O 1
ATOM 1358 N N . ARG A 1 186 ? 9.921 -0.381 1.249 1.00 96.19 186 ARG A N 1
ATOM 1359 C CA . ARG A 1 186 ? 9.425 -1.555 0.506 1.00 96.19 186 ARG A CA 1
ATOM 1360 C C . ARG A 1 186 ? 8.260 -2.265 1.191 1.00 96.19 186 ARG A C 1
ATOM 1362 O O . ARG A 1 186 ? 7.292 -2.613 0.530 1.00 96.19 186 ARG A O 1
ATOM 1369 N N . LEU A 1 187 ? 8.325 -2.475 2.508 1.00 97.94 187 LEU A N 1
ATOM 1370 C CA . LEU A 1 187 ? 7.227 -3.084 3.266 1.00 97.94 187 LEU A CA 1
ATOM 1371 C C . LEU A 1 187 ? 5.930 -2.283 3.090 1.00 97.94 187 LEU A C 1
ATOM 1373 O O . LEU A 1 187 ? 4.888 -2.861 2.777 1.00 97.94 187 LEU A O 1
ATOM 1377 N N . LEU A 1 188 ? 6.009 -0.959 3.230 1.00 98.62 188 LEU A N 1
ATOM 1378 C CA . LEU A 1 188 ? 4.875 -0.063 3.070 1.00 98.62 188 LEU A CA 1
ATOM 1379 C C . LEU A 1 188 ? 4.318 -0.096 1.643 1.00 98.62 188 LEU A C 1
ATOM 1381 O O . LEU A 1 188 ? 3.119 -0.322 1.477 1.00 98.62 188 LEU A O 1
ATOM 1385 N N . THR A 1 189 ? 5.142 0.113 0.613 1.00 98.31 189 THR A N 1
ATOM 1386 C CA . THR A 1 189 ? 4.632 0.208 -0.764 1.00 98.31 189 THR A CA 1
ATOM 1387 C C . THR A 1 189 ? 4.108 -1.136 -1.274 1.00 98.31 189 THR A C 1
ATOM 1389 O O . THR A 1 189 ? 3.033 -1.176 -1.881 1.00 98.31 189 THR A O 1
ATOM 1392 N N . CYS A 1 190 ? 4.771 -2.249 -0.943 1.00 98.12 190 CYS A N 1
ATOM 1393 C CA . CYS A 1 190 ? 4.286 -3.595 -1.248 1.00 98.12 190 CYS A CA 1
ATOM 1394 C C . CYS A 1 190 ? 2.954 -3.901 -0.550 1.00 98.12 190 CYS A C 1
ATOM 1396 O O . CYS A 1 190 ? 2.052 -4.449 -1.184 1.00 98.12 190 CYS A O 1
ATOM 1398 N N . THR A 1 191 ? 2.787 -3.508 0.719 1.00 98.62 191 THR A N 1
ATOM 1399 C CA . THR A 1 191 ? 1.514 -3.674 1.448 1.00 98.62 191 THR A CA 1
ATOM 1400 C C . THR A 1 191 ? 0.420 -2.791 0.844 1.00 98.62 191 THR A C 1
ATOM 1402 O O . THR A 1 191 ? -0.681 -3.263 0.559 1.00 98.62 191 THR A O 1
ATOM 1405 N N . ALA A 1 192 ? 0.732 -1.522 0.560 1.00 98.50 192 ALA A N 1
ATOM 1406 C CA . ALA A 1 192 ? -0.194 -0.572 -0.053 1.00 98.50 192 ALA A CA 1
ATOM 1407 C C . ALA A 1 192 ? -0.700 -1.054 -1.417 1.00 98.50 192 ALA A C 1
ATOM 1409 O O . ALA A 1 192 ? -1.842 -0.777 -1.773 1.00 98.50 192 ALA A O 1
ATOM 1410 N N . ARG A 1 193 ? 0.096 -1.815 -2.169 1.00 98.00 193 ARG A N 1
ATOM 1411 C CA . ARG A 1 193 ? -0.301 -2.404 -3.455 1.00 98.00 193 ARG A CA 1
ATOM 1412 C C . ARG A 1 193 ? -1.496 -3.360 -3.345 1.00 98.00 193 ARG A C 1
ATOM 1414 O O . ARG A 1 193 ? -2.290 -3.444 -4.281 1.00 98.00 193 ARG A O 1
ATOM 1421 N N . LEU A 1 194 ? -1.653 -4.061 -2.217 1.00 97.69 194 LEU A N 1
ATOM 1422 C CA . LEU A 1 194 ? -2.633 -5.144 -2.041 1.00 97.69 194 LEU A CA 1
ATOM 1423 C C . LEU A 1 194 ? -4.087 -4.653 -1.977 1.00 97.69 194 LEU A C 1
ATOM 1425 O O . LEU A 1 194 ? -4.994 -5.333 -2.467 1.00 97.69 194 LEU A O 1
ATOM 1429 N N . LEU A 1 195 ? -4.337 -3.449 -1.452 1.00 96.94 195 LEU A N 1
ATOM 1430 C CA . LEU A 1 195 ? -5.671 -2.845 -1.536 1.00 96.94 195 LEU A CA 1
ATOM 1431 C C . LEU A 1 195 ? -5.901 -2.215 -2.907 1.00 96.94 195 LEU A C 1
ATOM 1433 O O . LEU A 1 195 ? -6.981 -2.392 -3.466 1.00 96.94 195 LEU A O 1
ATOM 1437 N N . ALA A 1 196 ? -4.936 -1.508 -3.488 1.00 95.50 196 ALA A N 1
ATOM 1438 C CA . ALA A 1 196 ? -4.982 -0.936 -4.832 1.00 95.50 196 ALA A CA 1
ATOM 1439 C C . ALA A 1 196 ? -3.571 -0.937 -5.426 1.00 95.50 196 ALA A C 1
ATOM 1441 O O . ALA A 1 196 ? -2.673 -0.378 -4.809 1.00 95.50 196 ALA A O 1
ATOM 1442 N N . GLY A 1 197 ? -3.385 -1.471 -6.641 1.00 96.31 197 GLY A N 1
ATOM 1443 C CA . GLY A 1 197 ? -2.050 -1.586 -7.249 1.00 96.31 197 GLY A CA 1
ATOM 1444 C C . GLY A 1 197 ? -1.298 -0.252 -7.291 1.00 96.31 197 GLY A C 1
ATOM 1445 O O . GLY A 1 197 ? -0.164 -0.158 -6.851 1.00 96.31 197 GLY A O 1
ATOM 1446 N N . SER A 1 198 ? -1.975 0.833 -7.676 1.00 96.44 198 SER A N 1
ATOM 1447 C CA . SER A 1 198 ? -1.396 2.184 -7.680 1.00 96.44 198 SER A CA 1
ATOM 1448 C C . SER A 1 198 ? -1.111 2.782 -6.292 1.00 96.44 198 SER A C 1
ATOM 1450 O O . SER A 1 198 ? -0.538 3.865 -6.202 1.00 96.44 198 SER A O 1
ATOM 1452 N N . GLY A 1 199 ? -1.542 2.117 -5.219 1.00 97.50 199 GLY A N 1
ATOM 1453 C CA . GLY A 1 199 ? -1.304 2.508 -3.834 1.00 97.50 199 GLY A CA 1
ATOM 1454 C C . GLY A 1 199 ? 0.174 2.525 -3.458 1.00 97.50 199 GLY A C 1
ATOM 1455 O O . GLY A 1 199 ? 0.571 3.393 -2.687 1.00 97.50 199 GLY A O 1
ATOM 1456 N N . CYS A 1 200 ? 0.998 1.651 -4.054 1.00 98.00 200 CYS A N 1
ATOM 1457 C CA . CYS A 1 200 ? 2.448 1.637 -3.830 1.00 98.00 200 CYS A CA 1
ATOM 1458 C C . CYS A 1 200 ? 3.088 2.999 -4.138 1.00 98.00 200 CYS A C 1
ATOM 1460 O O . CYS A 1 200 ? 3.846 3.525 -3.331 1.00 98.00 200 CYS A O 1
ATOM 1462 N N . ARG A 1 201 ? 2.698 3.636 -5.247 1.00 97.81 201 ARG A N 1
ATOM 1463 C CA . ARG A 1 201 ? 3.251 4.935 -5.650 1.00 97.81 201 ARG A CA 1
ATOM 1464 C C . ARG A 1 201 ? 2.760 6.092 -4.790 1.00 97.81 201 ARG A C 1
ATOM 1466 O O . ARG A 1 201 ? 3.544 6.968 -4.454 1.00 97.81 201 ARG A O 1
ATOM 1473 N N . SER A 1 202 ? 1.488 6.068 -4.386 1.00 97.88 202 SER A N 1
ATOM 1474 C CA . SER A 1 202 ? 0.965 7.051 -3.428 1.00 97.88 202 SER A CA 1
ATOM 1475 C C . SER A 1 202 ? 1.689 6.958 -2.078 1.00 97.88 202 SER A C 1
ATOM 1477 O O . SER A 1 202 ? 1.951 7.994 -1.469 1.00 97.88 202 SER A O 1
ATOM 1479 N N . ALA A 1 203 ? 2.057 5.743 -1.654 1.00 98.19 203 ALA A N 1
ATOM 1480 C CA . ALA A 1 203 ? 2.825 5.498 -0.438 1.00 98.19 203 ALA A CA 1
ATOM 1481 C C . ALA A 1 203 ? 4.305 5.901 -0.560 1.00 98.19 203 ALA A C 1
ATOM 1483 O O . ALA A 1 203 ? 4.867 6.402 0.409 1.00 98.19 203 ALA A O 1
ATOM 1484 N N . ALA A 1 204 ?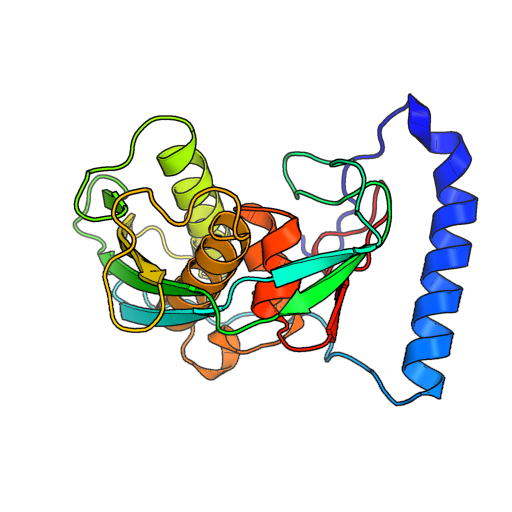 4.917 5.722 -1.736 1.00 97.00 204 ALA A N 1
ATOM 1485 C CA . ALA A 1 204 ? 6.276 6.190 -2.014 1.00 97.00 204 ALA A CA 1
ATOM 1486 C C . ALA A 1 204 ? 6.378 7.727 -1.982 1.00 97.00 204 ALA A C 1
ATOM 1488 O O . ALA A 1 204 ? 7.358 8.272 -1.479 1.00 97.00 204 ALA A O 1
ATOM 1489 N N . GLY A 1 205 ? 5.349 8.426 -2.474 1.00 94.94 205 GLY A N 1
ATOM 1490 C CA . GLY A 1 205 ? 5.325 9.886 -2.523 1.00 94.94 205 GLY A CA 1
ATOM 1491 C C . GLY A 1 205 ? 6.143 10.476 -3.678 1.00 94.94 205 GLY A C 1
ATOM 1492 O O . GLY A 1 205 ? 6.787 9.764 -4.444 1.00 94.94 205 GLY A O 1
ATOM 1493 N N . GLY A 1 206 ? 6.110 11.807 -3.808 1.00 94.94 206 GLY A N 1
ATOM 1494 C CA . GLY A 1 206 ? 6.892 12.548 -4.806 1.00 94.94 206 GLY A CA 1
ATOM 1495 C C . GLY A 1 206 ? 6.677 12.078 -6.252 1.00 94.94 206 GLY A C 1
ATOM 1496 O O . GLY A 1 206 ? 5.542 11.864 -6.685 1.00 94.94 206 GLY A O 1
ATOM 1497 N N . LEU A 1 207 ? 7.779 11.947 -6.998 1.00 95.94 207 LEU A N 1
ATOM 1498 C CA . LEU A 1 207 ? 7.830 11.256 -8.286 1.00 95.94 207 LEU A CA 1
ATOM 1499 C C . LEU A 1 207 ? 8.149 9.780 -8.030 1.00 95.94 207 LEU A C 1
ATOM 1501 O O . LEU A 1 207 ? 9.259 9.449 -7.620 1.00 95.94 207 LEU A O 1
ATOM 1505 N N . ALA A 1 208 ? 7.186 8.901 -8.289 1.00 96.88 208 ALA A N 1
ATOM 1506 C CA . ALA A 1 208 ? 7.285 7.490 -7.939 1.00 96.88 208 ALA A CA 1
ATOM 1507 C C . ALA A 1 208 ? 7.266 6.596 -9.180 1.00 96.88 208 ALA A C 1
ATOM 1509 O O . ALA A 1 208 ? 6.373 6.715 -10.0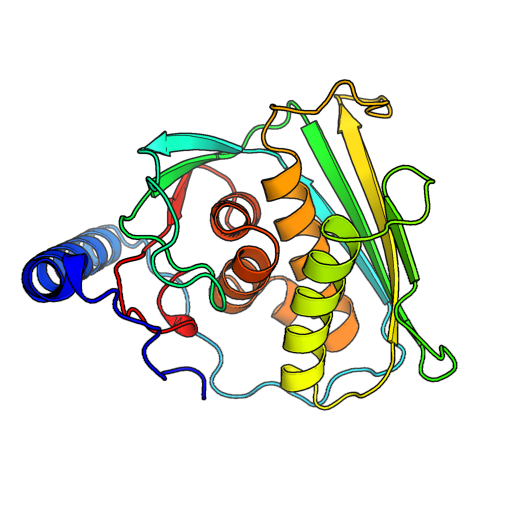22 1.00 96.88 208 ALA A O 1
ATOM 1510 N N . LEU A 1 209 ? 8.210 5.658 -9.242 1.00 97.38 209 LEU A N 1
ATOM 1511 C CA . LEU A 1 209 ? 8.251 4.549 -10.192 1.00 97.38 209 LEU A CA 1
ATOM 1512 C C . LEU A 1 209 ? 7.816 3.269 -9.471 1.00 97.38 209 LEU A C 1
ATOM 1514 O O . LEU A 1 209 ? 8.438 2.883 -8.491 1.00 97.38 209 LEU A O 1
ATOM 1518 N N . TRP A 1 210 ? 6.772 2.610 -9.971 1.00 97.88 210 TRP A N 1
ATOM 1519 C CA . TRP A 1 210 ? 6.408 1.253 -9.563 1.00 97.88 210 TRP A CA 1
ATOM 1520 C C . TRP A 1 210 ? 7.086 0.248 -10.482 1.00 97.88 210 TRP A C 1
ATOM 1522 O O . TRP A 1 210 ? 6.848 0.269 -11.695 1.00 97.88 210 TRP A O 1
ATOM 1532 N N . LEU A 1 211 ? 7.880 -0.645 -9.899 1.00 97.56 211 LEU A N 1
ATOM 1533 C CA . LEU A 1 211 ? 8.504 -1.753 -10.611 1.00 97.56 211 LEU A CA 1
ATOM 1534 C C . LEU A 1 211 ? 7.552 -2.951 -10.662 1.00 97.56 211 LEU A C 1
ATOM 1536 O O . LEU A 1 211 ? 7.090 -3.442 -9.633 1.00 97.56 211 LEU A O 1
ATOM 1540 N N . SER A 1 212 ? 7.235 -3.445 -11.857 1.00 97.50 212 SER A N 1
ATOM 1541 C CA . SER A 1 212 ? 6.391 -4.632 -12.006 1.00 97.50 212 SER A CA 1
ATOM 1542 C C . SER A 1 212 ? 6.571 -5.293 -13.367 1.00 97.50 212 SER A C 1
ATOM 1544 O O . SER A 1 212 ? 6.856 -4.615 -14.352 1.00 97.50 212 SER A O 1
ATOM 1546 N N . TYR A 1 213 ? 6.402 -6.611 -13.390 1.00 96.69 213 TYR A N 1
ATOM 1547 C CA . TYR A 1 213 ? 6.259 -7.445 -14.580 1.00 96.69 213 TYR A CA 1
ATOM 1548 C C . TYR A 1 213 ? 5.548 -8.756 -14.171 1.00 96.69 213 TYR A C 1
ATOM 1550 O O . TYR A 1 213 ? 5.560 -9.098 -12.983 1.00 96.69 213 TYR A O 1
ATOM 1558 N N . PRO A 1 214 ? 4.947 -9.526 -15.097 1.00 96.56 214 PRO A N 1
ATOM 1559 C CA . PRO A 1 214 ? 4.286 -10.786 -14.756 1.00 96.56 214 PRO A CA 1
ATOM 1560 C C . PRO A 1 214 ? 5.238 -11.792 -14.099 1.00 96.56 214 PRO A C 1
ATOM 1562 O O . PRO A 1 214 ? 6.314 -12.084 -14.621 1.00 96.56 214 PRO A O 1
ATOM 1565 N N . GLY A 1 215 ? 4.849 -12.337 -12.949 1.00 95.56 215 GLY A N 1
ATOM 1566 C CA . GLY A 1 215 ? 5.680 -13.267 -12.185 1.00 95.56 215 GLY A CA 1
ATOM 1567 C C . GLY A 1 215 ? 6.758 -12.634 -11.306 1.00 95.56 215 GLY A C 1
ATOM 1568 O O . GLY A 1 215 ? 7.533 -13.364 -10.686 1.00 95.56 215 GLY A O 1
ATOM 1569 N N . ILE A 1 216 ? 6.827 -11.304 -11.202 1.00 96.56 216 ILE A N 1
ATOM 1570 C CA . ILE A 1 216 ? 7.686 -10.642 -10.210 1.00 96.56 216 ILE A CA 1
ATOM 1571 C C . ILE A 1 216 ? 7.275 -11.060 -8.789 1.00 96.56 216 ILE A C 1
ATOM 1573 O O . ILE A 1 216 ? 6.083 -11.183 -8.506 1.00 96.56 216 ILE A O 1
ATOM 1577 N N . ALA A 1 217 ? 8.223 -11.286 -7.879 1.00 96.25 217 ALA A N 1
ATOM 1578 C CA . ALA A 1 217 ? 7.892 -11.608 -6.491 1.00 96.25 217 ALA A CA 1
ATOM 1579 C C . ALA A 1 217 ? 7.243 -10.409 -5.775 1.00 96.25 217 ALA A C 1
ATOM 1581 O O . ALA A 1 217 ? 7.485 -9.248 -6.118 1.00 96.25 217 ALA A O 1
ATOM 1582 N N . HIS A 1 218 ? 6.433 -10.671 -4.741 1.00 95.44 218 HIS A N 1
ATOM 1583 C CA . HIS A 1 218 ? 5.749 -9.601 -4.004 1.00 95.44 218 HIS A CA 1
ATOM 1584 C C . HIS A 1 218 ? 6.723 -8.552 -3.453 1.00 95.44 218 HIS A C 1
ATOM 1586 O O . HIS A 1 218 ? 6.447 -7.359 -3.595 1.00 95.44 218 HIS A O 1
ATOM 1592 N N . ALA A 1 219 ? 7.838 -9.001 -2.869 1.00 95.94 219 ALA A N 1
ATOM 1593 C CA . ALA A 1 219 ? 8.862 -8.156 -2.257 1.00 95.94 219 ALA A CA 1
ATOM 1594 C C . ALA A 1 219 ? 9.631 -7.270 -3.258 1.00 95.94 219 ALA A C 1
ATOM 1596 O O . ALA A 1 219 ? 10.214 -6.263 -2.850 1.00 95.94 219 ALA A O 1
ATOM 1597 N N . ASP A 1 220 ? 9.597 -7.618 -4.548 1.00 96.12 220 ASP A N 1
ATOM 1598 C CA . ASP A 1 220 ? 10.345 -6.935 -5.609 1.00 96.12 220 ASP A CA 1
ATOM 1599 C C . ASP A 1 220 ? 9.472 -5.999 -6.456 1.00 96.12 220 ASP A C 1
ATOM 1601 O O . ASP A 1 220 ? 9.989 -5.253 -7.285 1.00 96.12 220 ASP A O 1
ATOM 1605 N N . SER A 1 221 ? 8.152 -5.981 -6.229 1.00 97.12 221 SER A N 1
ATOM 1606 C CA . SER A 1 221 ? 7.223 -5.089 -6.933 1.00 97.12 221 SER A CA 1
ATOM 1607 C C . SER A 1 221 ? 6.776 -3.897 -6.086 1.00 97.12 221 SER A C 1
ATOM 1609 O O . SER A 1 221 ? 5.610 -3.786 -5.702 1.00 97.12 221 SER A O 1
ATOM 1611 N N . TYR A 1 222 ? 7.711 -3.010 -5.769 1.00 95.50 222 TYR A N 1
ATOM 1612 C CA . TYR A 1 222 ? 7.516 -1.910 -4.821 1.00 95.50 222 TYR A CA 1
ATOM 1613 C C . TYR A 1 222 ? 7.339 -0.539 -5.476 1.00 95.50 222 TYR A C 1
ATOM 1615 O O . TYR A 1 222 ? 7.659 -0.384 -6.680 1.00 95.50 222 TYR A O 1
#

Radius of gyration: 16.96 Å; chains: 1; bounding box: 45×40×45 Å

Secondary structure (DSSP, 8-state):
-TT-B----GGGGGGHHHHHHHHHHHHHHHHHTT--PPPPPS--PPP-TT-EEEEEEEEEEEEE---SEEETTTTEESS-EEEEEEEEEEEEEEEEEETT-SS-EEEETTEE--HHHHHHHHHHHHHHHHHHT---EEEEEEEEEETTEE-SSTTTTTTHHHHHHHHHHHHHHHHHH-HHHHT-HHHHHHHHHHH-TTHHHHHH-SEEEEP--TT-BGGG--

Foldseek 3Di:
DQQFWAAADPVCPVVQVVLVVVLVVVVVVCVVVVNDADADDPAAEAWDQFFKFKFKFFFKDWPFDQCAARHLQLLFGAFKTKIFTDHQKMKMKIKTFDQPDPAAFEAELNHTDDDLLVVLLVSLLVVLCVRNVYDTHMYMYMFMDGPVGGPPVVCPPRRVQLNRLLRSLLGSLCRTGNNVRSLRLLSSLLSSCSSPVSNSQRNNHGIDMFRGRRRGGSSRGD

pLDDT: mean 93.66, std 8.79, range [52.62, 98.94]